Protein AF-A0A9P7EY59-F1 (afdb_monomer_lite)

Radius of gyration: 27.84 Å; chains: 1; bounding box: 66×40×71 Å

Secondary structure (DSSP, 8-state):
-----------TTS---EEEEPSSTT-TT-EEEE-HHHHHHHS---HHHHHHHHHHH--SS----TT--HHHHHHHHHH-SHHHHHHHHHHHS-HHHHHHHHHHHHHHHHHHHHH-TTS-SSS--HHHHHTS-TTPSPHHHHHHHHS---TTTTT--S--S----PPP-HHHHHHHHHHHH---HHHHHHHIIIIIHHHHHHHHHHTS-SS-TTHHHHHHHEEEEEEEEEEETTEEEEEEEEEE-GGGT-TTTS-S----S---EEEEEEHHHHHHH-TTT-

pLDDT: mean 73.74, std 18.68, range [22.12, 96.88]

Organism: NCBI:txid1912936

Foldseek 3Di:
DDDDPPQPPQQLPDFPQDWDQDPDPPCRPDTDGDGPCCCCVVLVADSLLVLQLCQQCHHDQGNHFPPDDPVNSSLCRNQDCLSVVLVVLLVPDDQVSSQVVVQVSLVVVQCCQAVVVVVSDPDHNNVSSVRQDNRPPPSVSSCCRNVPPDPVVVPPDPDPPCPPLDQPQLQVVLVCCCVPVVDDPVRSVVCCQVPVVQVNVLSVLQPDQLDDPVLVLVPVQKDFDDWDFDPDPPDTFTWTWMKGQCVSVPPPRDPPPPPPDCRIDIDIGGPVSCCRSPVPRD

Sequence (282 aa):
MHHEKVCCHFSVDVLPLIFVGAKNDKDYLNVQVFMEDGLEHGCSLTRGDQLLIALLIGGDYDAGVPGCGIEIMHKVALHSKIGQMLLDAFLSMTPDEFSEWAKELIEDLHTLLSTNSYNSLERRYKAVAEHIPQGFPQHAVVSKYVHTFTSFLAGAAALPWDISFYQPDLVNLADFCRQHLSWEDDAIVEKMYGGIWEGAYLHALCKLPKCSADQADLRQTFKIISPSTLMALRHDIEVYSIKVDCRCLGRNTLGNATPGQLSALYMHVPKVILSHIAPEVV

InterPro domains:
  IPR036279 5'-3' exonuclease, C-terminal domain superfamily [SSF47807] (45-192)

Structure (mmCIF, N/CA/C/O backbone):
data_AF-A0A9P7EY59-F1
#
_entry.id   AF-A0A9P7EY59-F1
#
loop_
_atom_site.group_PDB
_atom_site.id
_atom_site.type_symbol
_atom_site.label_atom_id
_atom_site.label_alt_id
_atom_site.label_comp_id
_atom_site.label_asym_id
_atom_site.label_entity_id
_atom_site.label_seq_id
_atom_site.pdbx_PDB_ins_code
_atom_site.Cartn_x
_atom_site.Cartn_y
_atom_site.Cartn_z
_atom_site.occupancy
_atom_site.B_iso_or_equiv
_atom_site.auth_seq_id
_atom_site.auth_comp_id
_atom_site.auth_asym_id
_atom_site.auth_atom_id
_atom_site.pdbx_PDB_model_num
ATOM 1 N N . MET A 1 1 ? -22.722 3.531 -13.559 1.00 29.81 1 MET A N 1
ATOM 2 C CA . MET A 1 1 ? -21.717 4.289 -12.788 1.00 29.81 1 MET A CA 1
ATOM 3 C C . MET A 1 1 ? -21.095 3.308 -11.804 1.00 29.81 1 MET A C 1
ATOM 5 O O . MET A 1 1 ? -21.614 3.112 -10.715 1.00 29.81 1 MET A O 1
ATOM 9 N N . HIS A 1 2 ? -20.111 2.539 -12.272 1.00 22.12 2 HIS A N 1
ATOM 10 C CA . HIS A 1 2 ? -19.412 1.560 -11.445 1.00 22.12 2 HIS A CA 1
ATOM 11 C C . HIS A 1 2 ? -18.320 2.296 -10.677 1.00 22.12 2 HIS A C 1
ATOM 13 O O . HIS A 1 2 ? -17.418 2.865 -11.281 1.00 22.12 2 HIS A O 1
ATOM 19 N N . HIS A 1 3 ? -18.458 2.334 -9.354 1.00 24.53 3 HIS A N 1
ATOM 20 C CA . HIS A 1 3 ? -17.366 2.705 -8.471 1.00 24.53 3 HIS A CA 1
ATOM 21 C C . HIS A 1 3 ? -16.363 1.556 -8.486 1.00 24.53 3 HIS A C 1
ATOM 23 O O . HIS A 1 3 ? -16.627 0.485 -7.940 1.00 24.53 3 HIS A O 1
ATOM 29 N N . GLU A 1 4 ? -15.241 1.777 -9.156 1.00 23.56 4 GLU A N 1
ATOM 30 C CA . GLU A 1 4 ? -14.066 0.929 -9.047 1.00 23.56 4 GLU A CA 1
ATOM 31 C C . GLU A 1 4 ? -13.582 1.015 -7.595 1.00 23.56 4 GLU A C 1
ATOM 33 O O . GLU A 1 4 ? -13.225 2.088 -7.097 1.00 23.56 4 GLU A O 1
ATOM 38 N N . LYS A 1 5 ? -13.692 -0.100 -6.866 1.00 23.62 5 LYS A N 1
ATOM 39 C CA . LYS A 1 5 ? -13.141 -0.215 -5.519 1.00 23.62 5 LYS A CA 1
ATOM 40 C C . LYS A 1 5 ? -11.626 -0.168 -5.655 1.00 23.62 5 LYS A C 1
ATOM 42 O O . LYS A 1 5 ? -11.021 -1.099 -6.175 1.00 23.62 5 LYS A O 1
ATOM 47 N N . VAL A 1 6 ? -11.030 0.921 -5.187 1.00 29.00 6 VAL A N 1
ATOM 48 C CA . VAL A 1 6 ? -9.590 0.992 -4.953 1.00 29.00 6 VAL A CA 1
ATOM 49 C C . VAL A 1 6 ? -9.282 -0.023 -3.852 1.00 29.00 6 VAL A C 1
ATOM 51 O O . VAL A 1 6 ? -9.664 0.178 -2.701 1.00 29.00 6 VAL A O 1
ATOM 54 N N . CYS A 1 7 ? -8.662 -1.146 -4.213 1.00 25.05 7 CYS A N 1
ATOM 55 C CA . CYS A 1 7 ? -8.108 -2.089 -3.248 1.00 25.05 7 CYS A CA 1
ATOM 56 C C . CYS A 1 7 ? -6.874 -1.445 -2.610 1.00 25.05 7 CYS A C 1
ATOM 58 O O . CYS A 1 7 ? -5.765 -1.551 -3.129 1.00 25.05 7 CYS A O 1
ATOM 60 N N . CYS A 1 8 ? -7.074 -0.737 -1.501 1.00 33.16 8 CYS A N 1
ATOM 61 C CA . CYS A 1 8 ? -5.985 -0.352 -0.617 1.00 33.16 8 CYS A CA 1
ATOM 62 C C . CYS A 1 8 ? -5.610 -1.585 0.206 1.00 33.16 8 CYS A C 1
ATOM 64 O O . CYS A 1 8 ? -6.317 -1.920 1.152 1.00 33.16 8 CYS A O 1
ATOM 66 N N . HIS A 1 9 ? -4.522 -2.266 -0.156 1.00 35.84 9 HIS A N 1
ATOM 67 C CA . HIS A 1 9 ? -4.002 -3.350 0.668 1.00 35.84 9 HIS A CA 1
ATOM 68 C C . HIS A 1 9 ? -3.328 -2.746 1.905 1.00 35.84 9 HIS A C 1
ATOM 70 O O . HIS A 1 9 ? -2.208 -2.239 1.834 1.00 35.84 9 HIS A O 1
ATOM 76 N N . PHE A 1 10 ? -4.032 -2.757 3.035 1.00 39.88 10 PHE A N 1
ATOM 77 C CA . PHE A 1 10 ? -3.468 -2.400 4.334 1.00 39.88 10 PHE A CA 1
ATOM 78 C C . PHE A 1 10 ? -2.717 -3.616 4.887 1.00 39.88 10 PHE A C 1
ATOM 80 O O . PHE A 1 10 ? -3.272 -4.420 5.633 1.00 39.88 10 PHE A O 1
ATOM 87 N N . SER A 1 11 ? -1.456 -3.774 4.482 1.00 39.44 11 SER A N 1
ATOM 88 C CA . SER A 1 11 ? -0.543 -4.723 5.121 1.00 39.44 11 SER A CA 1
ATOM 89 C C . SER A 1 11 ? 0.149 -4.021 6.282 1.00 39.44 11 SER A C 1
ATOM 91 O O . SER A 1 11 ? 0.938 -3.102 6.081 1.00 39.44 11 SER A O 1
ATOM 93 N N . VAL A 1 12 ? -0.182 -4.433 7.502 1.00 46.06 12 VAL A N 1
ATOM 94 C CA . VAL A 1 12 ? 0.171 -3.721 8.736 1.00 46.06 12 VAL A CA 1
ATOM 95 C C . VAL A 1 12 ? 1.545 -4.132 9.292 1.00 46.06 12 VAL A C 1
ATOM 97 O O . VAL A 1 12 ? 1.872 -3.744 10.409 1.00 46.06 12 VAL A O 1
ATOM 100 N N . ASP A 1 13 ? 2.335 -4.930 8.561 1.00 37.69 13 ASP A N 1
ATOM 101 C CA . ASP A 1 13 ? 3.570 -5.558 9.075 1.00 37.69 13 ASP A CA 1
ATOM 102 C C . ASP A 1 13 ? 4.844 -5.290 8.261 1.00 37.69 13 ASP A C 1
ATOM 104 O O . ASP A 1 13 ? 5.929 -5.691 8.679 1.00 37.69 13 ASP A O 1
ATOM 108 N N . VAL A 1 14 ? 4.771 -4.644 7.096 1.00 36.03 14 VAL A N 1
ATOM 109 C CA . VAL A 1 14 ? 5.958 -4.492 6.244 1.00 36.03 14 VAL A CA 1
ATOM 110 C C . VAL A 1 14 ? 5.944 -3.113 5.604 1.00 36.03 14 VAL A C 1
ATOM 112 O O . VAL A 1 14 ? 5.182 -2.913 4.667 1.00 36.03 14 VAL A O 1
ATOM 115 N N . LEU A 1 15 ? 6.762 -2.192 6.143 1.00 36.56 15 LEU A N 1
ATOM 116 C CA . LEU A 1 15 ? 7.168 -0.893 5.569 1.00 36.56 15 LEU A CA 1
ATOM 117 C C . LEU A 1 15 ? 6.130 -0.302 4.595 1.00 36.56 15 LEU A C 1
ATOM 119 O O . LEU A 1 15 ? 6.162 -0.642 3.408 1.00 36.56 15 LEU A O 1
ATOM 123 N N . PRO A 1 16 ? 5.215 0.580 5.036 1.00 45.75 16 PRO A N 1
ATOM 124 C CA . PRO A 1 16 ? 4.042 0.919 4.251 1.00 45.75 16 PRO A CA 1
ATOM 125 C C . PRO A 1 16 ? 4.401 2.010 3.242 1.00 45.75 16 PRO A C 1
ATOM 127 O O . PRO A 1 16 ? 3.967 3.150 3.351 1.00 45.75 16 PRO A O 1
ATOM 130 N N . LEU A 1 17 ? 5.200 1.670 2.234 1.00 39.69 17 LEU A N 1
ATOM 131 C CA . LEU A 1 17 ? 5.202 2.406 0.979 1.00 39.69 17 LEU A CA 1
ATOM 132 C C . LEU A 1 17 ? 4.011 1.899 0.169 1.00 39.69 17 LEU A C 1
ATOM 134 O O . LEU A 1 17 ? 4.105 0.941 -0.597 1.00 39.69 17 LEU A O 1
ATOM 138 N N . ILE A 1 18 ? 2.858 2.536 0.370 1.00 49.00 18 ILE A N 1
ATOM 139 C CA . ILE A 1 18 ? 1.695 2.301 -0.482 1.00 49.00 18 ILE A CA 1
ATOM 140 C C . ILE A 1 18 ? 1.870 3.176 -1.721 1.00 49.00 18 ILE A C 1
ATOM 142 O O . ILE A 1 18 ? 1.824 4.404 -1.634 1.00 49.00 18 ILE A O 1
ATOM 146 N N . PHE A 1 19 ? 2.062 2.539 -2.875 1.00 44.53 19 PHE A N 1
ATOM 147 C CA . PHE A 1 19 ? 2.000 3.204 -4.172 1.00 44.53 19 PHE A CA 1
ATOM 148 C C . PHE A 1 19 ? 0.555 3.186 -4.661 1.00 44.53 19 PHE A C 1
ATOM 150 O O . PHE A 1 19 ? 0.034 2.136 -5.034 1.00 44.53 19 PHE A O 1
ATOM 157 N N . VAL A 1 20 ? -0.094 4.348 -4.688 1.00 47.25 20 VAL A N 1
ATOM 158 C CA . VAL A 1 20 ? -1.377 4.498 -5.386 1.00 47.25 20 VAL A CA 1
ATOM 159 C C . VAL A 1 20 ? -1.097 5.154 -6.733 1.00 47.25 20 VAL A C 1
ATOM 161 O O . VAL A 1 20 ? -0.544 6.257 -6.796 1.00 47.25 20 VAL A O 1
ATOM 164 N N . GLY A 1 21 ? -1.446 4.455 -7.817 1.00 42.25 21 GLY A N 1
ATOM 165 C CA . GLY A 1 21 ? -1.358 4.994 -9.173 1.00 42.25 21 GLY A CA 1
ATOM 166 C C . GLY A 1 21 ? -2.153 6.295 -9.290 1.00 42.25 21 GLY A C 1
ATOM 167 O O . GLY A 1 21 ? -3.215 6.444 -8.678 1.00 42.25 21 GLY A O 1
ATOM 168 N N . ALA A 1 22 ? -1.624 7.271 -10.029 1.00 44.09 22 ALA A N 1
ATOM 169 C CA . ALA A 1 22 ? -2.290 8.553 -10.201 1.00 44.09 22 ALA A CA 1
ATOM 170 C C . ALA A 1 22 ? -3.713 8.378 -10.763 1.00 44.09 22 ALA A C 1
ATOM 172 O O . ALA A 1 22 ? -3.971 7.569 -11.647 1.00 44.09 22 ALA A O 1
ATOM 173 N N . LYS A 1 23 ? -4.642 9.204 -10.272 1.00 46.25 23 LYS A N 1
ATOM 174 C CA . LYS A 1 23 ? -6.075 9.185 -10.620 1.00 46.25 23 LYS A CA 1
ATOM 175 C C . LYS A 1 23 ? -6.371 9.586 -12.079 1.00 46.25 23 LYS A C 1
ATOM 177 O O . LYS A 1 23 ? -7.526 9.560 -12.492 1.00 46.25 23 LYS A O 1
ATOM 182 N N . ASN A 1 24 ? -5.349 9.993 -12.836 1.00 48.31 24 ASN A N 1
ATOM 183 C CA . ASN A 1 24 ? -5.454 10.356 -14.243 1.00 48.31 24 ASN A CA 1
ATOM 184 C C . ASN A 1 24 ? -4.795 9.278 -15.103 1.00 48.31 24 ASN A C 1
ATOM 186 O O . ASN A 1 24 ? -3.581 9.106 -15.064 1.00 48.31 24 ASN A O 1
ATOM 190 N N . ASP A 1 25 ? -5.603 8.671 -15.967 1.00 51.91 25 ASP A N 1
ATOM 191 C CA . ASP A 1 25 ? -5.299 7.571 -16.901 1.00 51.91 25 ASP A CA 1
ATOM 192 C C . ASP A 1 25 ? -4.181 7.866 -17.939 1.00 51.91 25 ASP A C 1
ATOM 194 O O . ASP A 1 25 ? -3.923 7.100 -18.866 1.00 51.91 25 ASP A O 1
ATOM 198 N N . LYS A 1 26 ? -3.533 9.034 -17.837 1.00 52.72 26 LYS A N 1
ATOM 199 C CA . LYS A 1 26 ? -2.495 9.521 -18.759 1.00 52.72 26 LYS A CA 1
ATOM 200 C C . LYS A 1 26 ? -1.221 10.004 -18.067 1.00 52.72 26 LYS A C 1
ATOM 202 O O . LYS A 1 26 ? -0.300 10.421 -18.761 1.00 52.72 26 LYS A O 1
ATOM 207 N N . ASP A 1 27 ? -1.162 9.975 -16.736 1.00 59.56 27 ASP A N 1
ATOM 208 C CA . ASP A 1 27 ? -0.005 10.452 -15.975 1.00 59.56 27 ASP A CA 1
ATOM 209 C C . ASP A 1 27 ? 0.748 9.283 -15.327 1.00 59.56 27 ASP A C 1
ATOM 211 O O . ASP A 1 27 ? 0.735 9.089 -14.114 1.00 59.56 27 ASP A O 1
ATOM 215 N N . TYR A 1 28 ? 1.395 8.478 -16.175 1.00 63.28 28 TYR A N 1
ATOM 216 C CA . TYR A 1 28 ? 2.204 7.318 -15.771 1.00 63.28 28 TYR A CA 1
ATOM 217 C C . TYR A 1 28 ? 3.501 7.701 -15.041 1.00 63.28 28 TYR A C 1
ATOM 219 O O . TYR A 1 28 ? 4.226 6.826 -14.573 1.00 63.28 28 TYR A O 1
ATOM 227 N N . LEU A 1 29 ? 3.825 8.995 -14.976 1.00 64.94 29 LEU A N 1
ATOM 228 C CA . LEU A 1 29 ? 5.077 9.503 -14.415 1.00 64.94 29 LEU A CA 1
ATOM 229 C C . LEU A 1 29 ? 4.969 9.823 -12.923 1.00 64.94 29 LEU A C 1
ATOM 231 O O . LEU A 1 29 ? 5.989 10.040 -12.272 1.00 64.94 29 LEU A O 1
ATOM 235 N N . ASN A 1 30 ? 3.751 9.860 -12.382 1.00 68.12 30 ASN A N 1
ATOM 236 C CA . ASN A 1 30 ? 3.504 10.243 -11.004 1.00 68.12 30 ASN A CA 1
ATOM 237 C C . ASN A 1 30 ? 2.893 9.086 -10.213 1.00 68.12 30 ASN A C 1
ATOM 239 O O . ASN A 1 30 ? 1.878 8.501 -10.586 1.00 68.12 30 ASN A O 1
ATOM 243 N N . VAL A 1 31 ? 3.497 8.806 -9.063 1.00 67.94 31 VAL A N 1
ATOM 244 C CA . VAL A 1 31 ? 2.969 7.878 -8.063 1.00 67.94 31 VAL A CA 1
ATOM 245 C C . VAL A 1 31 ? 2.677 8.647 -6.782 1.00 67.94 31 VAL A C 1
ATOM 247 O O . VAL A 1 31 ? 3.436 9.539 -6.399 1.00 67.94 31 VAL A O 1
ATOM 250 N N . GLN A 1 32 ? 1.566 8.329 -6.118 1.00 67.12 32 GLN A N 1
ATOM 251 C CA . GLN A 1 32 ? 1.330 8.823 -4.766 1.00 67.12 32 GLN A CA 1
ATOM 252 C C . GLN A 1 32 ? 2.051 7.904 -3.794 1.00 67.12 32 GLN A C 1
ATOM 254 O O . GLN A 1 32 ? 1.786 6.703 -3.766 1.00 67.12 32 GLN A O 1
ATOM 259 N N . VAL A 1 33 ? 2.968 8.489 -3.028 1.00 69.69 33 VAL A N 1
ATOM 260 C CA . VAL A 1 33 ? 3.715 7.801 -1.982 1.00 69.69 33 VAL A CA 1
ATOM 261 C C . VAL A 1 33 ? 3.138 8.222 -0.641 1.00 69.69 33 VAL A C 1
ATOM 263 O O . VAL A 1 33 ? 3.164 9.403 -0.292 1.00 69.69 33 VAL A O 1
ATOM 266 N N . PHE A 1 34 ? 2.636 7.247 0.105 1.00 67.69 34 PHE A N 1
ATOM 267 C CA . PHE A 1 34 ? 2.278 7.410 1.508 1.00 67.69 34 PHE A CA 1
ATOM 268 C C . PHE A 1 34 ? 3.406 6.817 2.347 1.00 67.69 34 PHE A C 1
ATOM 270 O O . PHE A 1 34 ? 3.881 5.728 2.040 1.00 67.69 34 PHE A O 1
ATOM 277 N N . MET A 1 35 ? 3.868 7.560 3.352 1.00 69.50 35 MET A N 1
ATOM 278 C CA . MET A 1 35 ? 4.908 7.121 4.286 1.00 69.50 35 MET A CA 1
ATOM 279 C C . MET A 1 35 ? 4.307 7.001 5.680 1.00 69.50 35 MET A C 1
ATOM 281 O O . MET A 1 35 ? 3.492 7.845 6.055 1.00 69.50 35 MET A O 1
ATOM 285 N N . GLU A 1 36 ? 4.749 6.003 6.444 1.00 67.44 36 GLU A N 1
ATOM 286 C CA . GLU A 1 36 ? 4.321 5.771 7.831 1.00 67.44 36 GLU A CA 1
ATOM 287 C C . GLU A 1 36 ? 4.491 7.023 8.691 1.00 67.44 36 GLU A C 1
ATOM 289 O O . GLU A 1 36 ? 3.519 7.506 9.261 1.00 67.44 36 GLU A O 1
ATOM 294 N N . ASP A 1 37 ? 5.673 7.645 8.646 1.00 68.31 37 ASP A N 1
ATOM 295 C CA . ASP A 1 37 ? 5.949 8.911 9.333 1.00 68.31 37 ASP A CA 1
ATOM 296 C C . ASP A 1 37 ? 4.945 10.008 8.967 1.00 68.31 37 ASP A C 1
ATOM 298 O O . ASP A 1 37 ? 4.560 10.811 9.814 1.00 68.31 37 ASP A O 1
ATOM 302 N N . GLY A 1 38 ? 4.500 10.048 7.708 1.00 65.38 38 GLY A N 1
ATOM 303 C CA . GLY A 1 38 ? 3.497 11.001 7.243 1.00 65.38 38 GLY A CA 1
ATOM 304 C C . GLY A 1 38 ? 2.104 10.725 7.812 1.00 65.38 38 GLY A C 1
ATOM 305 O O . GLY A 1 38 ? 1.347 11.665 8.046 1.00 65.38 38 GLY A O 1
ATOM 306 N N . LEU A 1 39 ? 1.770 9.462 8.079 1.00 66.19 39 LEU A N 1
ATOM 307 C CA . LEU A 1 39 ? 0.527 9.065 8.744 1.00 66.19 39 LEU A CA 1
ATOM 308 C C . LEU A 1 39 ? 0.597 9.318 10.256 1.00 66.19 39 LEU A C 1
ATOM 310 O O . LEU A 1 39 ? -0.337 9.888 10.819 1.00 66.19 39 LEU A O 1
ATOM 314 N N . GLU A 1 40 ? 1.712 8.976 10.898 1.00 63.25 40 GLU A N 1
ATOM 315 C CA . GLU A 1 40 ? 1.897 9.155 12.340 1.00 63.25 40 GLU A CA 1
ATOM 316 C C . GLU A 1 40 ? 2.061 10.630 12.729 1.00 63.25 40 GLU A C 1
ATOM 318 O O . GLU A 1 40 ? 1.448 11.090 13.687 1.00 63.25 40 GLU A O 1
ATOM 323 N N . HIS A 1 41 ? 2.822 11.421 11.971 1.00 64.38 41 HIS A N 1
ATOM 324 C CA . HIS A 1 41 ? 3.069 12.829 12.304 1.00 64.38 41 HIS A CA 1
ATOM 325 C C . HIS A 1 41 ? 2.109 13.788 11.596 1.00 64.38 41 HIS A C 1
ATOM 327 O O . HIS A 1 41 ? 1.857 14.882 12.099 1.00 64.38 41 HIS A O 1
ATOM 333 N N . GLY A 1 42 ? 1.568 13.401 10.437 1.00 65.06 42 GLY A N 1
ATOM 334 C CA . GLY A 1 42 ? 0.617 14.223 9.685 1.00 65.06 42 GLY A CA 1
ATOM 335 C C . GLY A 1 42 ? -0.835 13.997 10.100 1.00 65.06 42 GLY A C 1
ATOM 336 O O . GLY A 1 42 ? -1.578 14.965 10.254 1.00 65.06 42 GLY A O 1
ATOM 337 N N . CYS A 1 43 ? -1.236 12.738 10.301 1.00 66.88 43 CYS A N 1
ATOM 338 C CA . CYS A 1 43 ? -2.599 12.374 10.701 1.00 66.88 43 CYS A CA 1
ATOM 339 C C . CYS A 1 43 ? -2.711 11.918 12.160 1.00 66.88 43 CYS A C 1
ATOM 341 O O . CYS A 1 43 ? -3.833 11.732 12.614 1.00 66.88 43 CYS A O 1
ATOM 343 N N . SER A 1 44 ? -1.603 11.759 12.898 1.00 78.06 44 SER A N 1
ATOM 344 C CA . SER A 1 44 ? -1.614 11.345 14.314 1.00 78.06 44 SER A CA 1
ATOM 345 C C . SER A 1 44 ? -2.342 10.023 14.561 1.00 78.06 44 SER A C 1
ATOM 347 O O . SER A 1 44 ? -2.979 9.854 15.596 1.00 78.06 44 SER A O 1
ATOM 349 N N . LEU A 1 45 ? -2.247 9.090 13.608 1.00 83.56 45 LEU A N 1
ATOM 350 C CA . LEU A 1 45 ? -2.832 7.755 13.714 1.00 83.56 45 LEU A CA 1
ATOM 351 C C . LEU A 1 45 ? -1.734 6.725 13.949 1.00 83.56 45 LEU A C 1
ATOM 353 O O . LEU A 1 45 ? -0.880 6.528 13.086 1.00 83.56 45 LEU A O 1
ATOM 357 N N . THR A 1 46 ? -1.799 6.036 15.084 1.00 87.25 46 THR A N 1
ATOM 358 C CA . THR A 1 46 ? -0.918 4.903 15.384 1.00 87.25 46 THR A CA 1
ATOM 359 C C . THR A 1 46 ? -1.306 3.664 14.572 1.00 87.25 46 THR A C 1
ATOM 361 O O . THR A 1 46 ? -2.407 3.571 14.020 1.00 87.25 46 THR A O 1
ATOM 364 N N . ARG A 1 47 ? -0.436 2.647 14.559 1.00 87.69 47 ARG A N 1
ATOM 365 C CA . ARG A 1 47 ? -0.753 1.317 14.010 1.00 87.69 47 ARG A CA 1
ATOM 366 C C . ARG A 1 47 ? -2.045 0.732 14.597 1.00 87.69 47 ARG A C 1
ATOM 368 O O . ARG A 1 47 ? -2.864 0.172 13.868 1.00 87.69 47 ARG A O 1
ATOM 375 N N . GLY A 1 48 ? -2.244 0.881 15.907 1.00 91.62 48 GLY A N 1
ATOM 376 C CA . GLY A 1 48 ? -3.457 0.424 16.580 1.00 91.62 48 GLY A CA 1
ATOM 377 C C . GLY A 1 48 ? -4.706 1.193 16.140 1.00 91.62 48 GLY A C 1
ATOM 378 O O . GLY A 1 48 ? -5.773 0.606 15.965 1.00 91.62 48 GLY A O 1
ATOM 379 N N . ASP A 1 49 ? -4.581 2.494 15.887 1.00 90.62 49 ASP A N 1
ATOM 380 C CA . ASP A 1 49 ? -5.691 3.310 15.388 1.00 90.62 49 ASP A CA 1
ATOM 381 C C . ASP A 1 49 ? -6.104 2.910 13.973 1.00 90.62 49 ASP A C 1
ATOM 383 O O . ASP A 1 49 ? -7.294 2.801 13.678 1.00 90.62 49 ASP A O 1
ATOM 387 N N . GLN A 1 50 ? -5.131 2.624 13.108 1.00 89.69 50 GLN A N 1
ATOM 388 C CA . GLN A 1 50 ? -5.389 2.107 11.764 1.00 89.69 50 GLN A CA 1
ATOM 389 C C . GLN A 1 50 ? -6.099 0.747 11.813 1.00 89.69 50 GLN A C 1
ATOM 391 O O . GLN A 1 50 ? -7.061 0.532 11.073 1.00 89.69 50 GLN A O 1
ATOM 396 N N . LEU A 1 51 ? -5.683 -0.142 12.723 1.00 92.62 51 LEU A N 1
ATOM 397 C CA . LEU A 1 51 ? -6.351 -1.421 12.970 1.00 92.62 51 LEU A CA 1
ATOM 398 C C . LEU A 1 51 ? -7.809 -1.216 13.408 1.00 92.62 51 LEU A C 1
ATOM 400 O O . LEU A 1 51 ? -8.716 -1.826 12.843 1.00 92.62 51 LEU A O 1
ATOM 404 N N . LEU A 1 52 ? -8.054 -0.328 14.373 1.00 93.56 52 LEU A N 1
ATOM 405 C CA . LEU A 1 52 ? -9.403 -0.020 14.849 1.00 93.56 52 LEU A CA 1
ATOM 406 C C . LEU A 1 52 ? -10.291 0.551 13.733 1.00 93.56 52 LEU A C 1
ATOM 408 O O . LEU A 1 52 ? -11.450 0.155 13.600 1.00 93.56 52 LEU A O 1
ATOM 412 N N . ILE A 1 53 ? -9.748 1.457 12.915 1.00 92.25 53 ILE A N 1
ATOM 413 C CA . ILE A 1 53 ? -10.428 2.024 11.744 1.00 92.25 53 ILE A CA 1
ATOM 414 C C . ILE A 1 53 ? -10.813 0.910 10.763 1.00 92.25 53 ILE A C 1
ATOM 416 O O . ILE A 1 53 ? -11.973 0.847 10.351 1.00 92.25 53 ILE A O 1
ATOM 420 N N . ALA A 1 54 ? -9.881 0.015 10.421 1.00 92.25 54 ALA A N 1
ATOM 421 C CA . ALA A 1 54 ? -10.132 -1.090 9.495 1.00 92.25 54 ALA A CA 1
ATOM 422 C C . ALA A 1 54 ? -11.216 -2.051 10.011 1.00 92.25 54 ALA A C 1
ATOM 424 O O . ALA A 1 54 ? -12.063 -2.495 9.240 1.00 92.25 54 ALA A O 1
ATOM 425 N N . LEU A 1 55 ? -11.232 -2.327 11.318 1.00 93.94 55 LEU A N 1
ATOM 426 C CA . LEU A 1 55 ? -12.222 -3.209 11.940 1.00 93.94 55 LEU A CA 1
ATOM 427 C C . LEU A 1 55 ? -13.615 -2.579 12.028 1.00 93.94 55 LEU A C 1
ATOM 429 O O . LEU A 1 55 ? -14.606 -3.283 11.871 1.00 93.94 55 LEU A O 1
ATOM 433 N N . LEU A 1 56 ? -13.714 -1.274 12.293 1.00 93.12 56 LEU A N 1
ATOM 434 C CA . LEU A 1 56 ? -15.009 -0.618 12.484 1.00 93.12 56 LEU A CA 1
ATOM 435 C C . LEU A 1 56 ? -15.644 -0.141 11.177 1.00 93.12 56 LEU A C 1
ATOM 437 O O . LEU A 1 56 ? -16.861 -0.220 11.054 1.00 93.12 56 LEU A O 1
ATOM 441 N N . ILE A 1 57 ? -14.863 0.317 10.198 1.00 94.38 57 ILE A N 1
ATOM 442 C CA . ILE A 1 57 ? -15.387 0.701 8.871 1.00 94.38 57 ILE A CA 1
ATOM 443 C C . ILE A 1 57 ? -15.573 -0.525 7.975 1.00 94.38 57 ILE A C 1
ATOM 445 O O . ILE A 1 57 ? -16.451 -0.534 7.113 1.00 94.38 57 ILE A O 1
ATOM 449 N N . GLY A 1 58 ? -14.740 -1.543 8.180 1.00 89.06 58 GLY A N 1
ATOM 450 C CA . GLY A 1 58 ? -14.602 -2.673 7.279 1.00 89.06 58 GLY A CA 1
ATOM 451 C C . GLY A 1 58 ? -13.453 -2.479 6.293 1.00 89.06 58 GLY A C 1
ATOM 452 O O . GLY A 1 58 ? -13.049 -1.363 5.956 1.00 89.06 58 GLY A O 1
ATOM 453 N N . GLY A 1 59 ? -12.930 -3.599 5.813 1.00 86.81 59 GLY A N 1
ATOM 454 C CA . GLY A 1 59 ? -11.792 -3.660 4.909 1.00 86.81 59 GLY A CA 1
ATOM 455 C C . GLY A 1 59 ? -11.681 -5.031 4.254 1.00 86.81 59 GLY A C 1
ATOM 456 O O . GLY A 1 59 ? -12.683 -5.701 4.011 1.00 86.81 59 GLY A O 1
ATOM 457 N N . ASP A 1 60 ? -10.452 -5.458 3.969 1.00 85.56 60 ASP A N 1
ATOM 458 C CA . ASP A 1 60 ? -10.185 -6.711 3.251 1.00 85.56 60 ASP A CA 1
ATOM 459 C C . ASP A 1 60 ? -10.650 -7.976 4.000 1.00 85.56 60 ASP A C 1
ATOM 461 O O . ASP A 1 60 ? -10.909 -9.002 3.368 1.00 85.56 60 ASP A O 1
ATOM 465 N N . TYR A 1 61 ? -10.766 -7.927 5.334 1.00 88.62 61 TYR A N 1
ATOM 466 C CA . TYR A 1 61 ? -11.027 -9.119 6.151 1.00 88.62 61 TYR A CA 1
ATOM 467 C C . TYR A 1 61 ? -12.392 -9.156 6.845 1.00 88.62 61 TYR A C 1
ATOM 469 O O . TYR A 1 61 ? -12.774 -10.232 7.309 1.00 88.62 61 TYR A O 1
ATOM 477 N N . ASP A 1 62 ? -13.116 -8.036 6.908 1.00 92.00 62 ASP A N 1
ATOM 478 C CA . ASP A 1 62 ? -14.448 -7.946 7.516 1.00 92.00 62 ASP A CA 1
ATOM 479 C C . ASP A 1 62 ? -15.249 -6.758 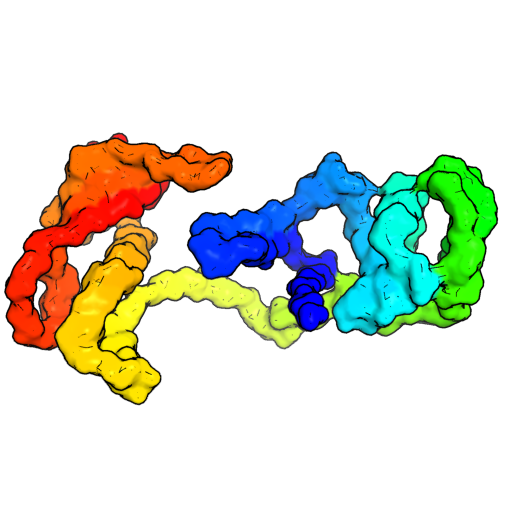6.953 1.00 92.00 62 ASP A C 1
ATOM 481 O O . ASP A 1 62 ? -14.673 -5.785 6.465 1.00 92.00 62 ASP A O 1
ATOM 485 N N . ALA A 1 63 ? -16.582 -6.836 7.008 1.00 91.19 63 ALA A N 1
ATOM 486 C CA . ALA A 1 63 ? -17.472 -5.786 6.508 1.00 91.19 63 ALA A CA 1
ATOM 487 C C . ALA A 1 63 ? -17.581 -4.569 7.444 1.00 91.19 63 ALA A C 1
ATOM 489 O O . ALA A 1 63 ? -18.103 -3.536 7.023 1.00 91.19 63 ALA A O 1
ATOM 490 N N . GLY A 1 64 ? -17.097 -4.686 8.681 1.00 92.88 64 GLY A N 1
ATOM 491 C CA . GLY A 1 64 ? -17.157 -3.646 9.693 1.00 92.88 64 GLY A CA 1
ATOM 492 C C . GLY A 1 64 ? -18.541 -3.472 10.311 1.00 92.88 64 GLY A C 1
ATOM 493 O O . GLY A 1 64 ? -19.447 -4.297 10.162 1.00 92.88 64 GLY A O 1
ATOM 494 N N . VAL A 1 65 ? -18.705 -2.364 11.031 1.00 93.69 65 VAL A N 1
ATOM 495 C CA . VAL A 1 65 ? -19.938 -2.012 11.735 1.00 93.69 65 VAL A CA 1
ATOM 496 C C . VAL A 1 65 ? -20.830 -1.158 10.826 1.00 93.69 65 VAL A C 1
ATOM 498 O O . VAL A 1 65 ? -20.413 -0.086 10.374 1.00 93.69 65 VAL A O 1
ATOM 501 N N . PRO A 1 66 ? -22.087 -1.568 10.572 1.00 92.38 66 PRO A N 1
ATOM 502 C CA . PRO A 1 66 ? -23.014 -0.802 9.748 1.00 92.38 66 PRO A CA 1
ATOM 503 C C . PRO A 1 66 ? -23.173 0.653 10.206 1.00 92.38 66 PRO A C 1
ATOM 505 O O . PRO A 1 66 ? -23.397 0.946 11.379 1.00 92.38 66 PRO A O 1
ATOM 508 N N . GLY A 1 67 ? -23.084 1.584 9.253 1.00 89.44 67 GLY A N 1
ATOM 509 C CA . GLY A 1 67 ? -23.208 3.020 9.522 1.00 89.44 67 GLY A CA 1
ATOM 510 C C . GLY A 1 67 ? -21.959 3.666 10.132 1.00 89.44 67 GLY A C 1
ATOM 511 O O . GLY A 1 67 ? -21.968 4.876 10.370 1.00 89.44 67 GLY A O 1
ATOM 512 N N . CYS A 1 68 ? -20.885 2.903 10.349 1.00 90.50 68 CYS A N 1
ATOM 513 C CA . CYS A 1 68 ? -19.609 3.423 10.809 1.00 90.50 68 CYS A CA 1
ATOM 514 C C . CYS A 1 68 ? -18.769 3.929 9.624 1.00 90.50 68 CYS A C 1
ATOM 516 O O . CYS A 1 68 ? -18.270 3.157 8.811 1.00 90.50 68 CYS A O 1
ATOM 518 N N . GLY A 1 69 ? -18.657 5.253 9.490 1.00 88.19 69 GLY A N 1
ATOM 519 C CA . GLY A 1 69 ? -17.898 5.899 8.416 1.00 88.19 69 GLY A CA 1
ATOM 520 C C . GLY A 1 69 ? -16.543 6.445 8.869 1.00 88.19 69 GLY A C 1
ATOM 521 O O . GLY A 1 69 ? -16.307 6.654 10.061 1.00 88.19 69 GLY A O 1
ATOM 522 N N . ILE A 1 70 ? -15.679 6.764 7.897 1.00 85.81 70 ILE A N 1
ATOM 523 C CA . ILE A 1 70 ? -14.317 7.269 8.144 1.00 85.81 70 ILE A CA 1
ATOM 524 C C . ILE A 1 70 ? -14.274 8.538 8.993 1.00 85.81 70 ILE A C 1
ATOM 526 O O . ILE A 1 70 ? -13.408 8.662 9.846 1.00 85.81 70 ILE A O 1
ATOM 530 N N . GLU A 1 71 ? -15.236 9.448 8.847 1.00 85.62 71 GLU A N 1
ATOM 531 C CA . GLU A 1 71 ? -15.279 10.682 9.643 1.00 85.62 71 GLU A CA 1
ATOM 532 C C . GLU A 1 71 ? -15.504 10.420 11.138 1.00 85.62 71 GLU A C 1
ATOM 534 O O . GLU A 1 71 ? -14.938 11.109 11.986 1.00 85.62 71 GLU A O 1
ATOM 539 N N . ILE A 1 72 ? -16.330 9.420 11.463 1.00 85.69 72 ILE A N 1
ATOM 540 C CA . ILE A 1 72 ? -16.604 9.012 12.846 1.00 85.69 72 ILE A CA 1
ATOM 541 C C . ILE A 1 72 ? -15.348 8.356 13.409 1.00 85.69 72 ILE A C 1
ATOM 543 O O . ILE A 1 72 ? -14.871 8.727 14.481 1.00 85.69 72 ILE A O 1
ATOM 547 N N . MET A 1 73 ? -14.787 7.421 12.646 1.00 87.00 73 MET A N 1
ATOM 548 C CA . MET A 1 73 ? -13.667 6.609 13.090 1.00 87.00 73 MET A CA 1
ATOM 549 C C . MET A 1 73 ? -12.362 7.371 13.213 1.00 87.00 73 MET A C 1
ATOM 551 O O . MET A 1 73 ? -11.637 7.161 14.177 1.00 87.00 73 MET A O 1
ATOM 555 N N . HIS A 1 74 ? -12.101 8.311 12.312 1.00 84.38 74 HIS A N 1
ATOM 556 C CA . HIS A 1 74 ? -10.944 9.188 12.410 1.00 84.38 74 HIS A CA 1
ATOM 557 C C . HIS A 1 74 ? -10.968 10.001 13.713 1.00 84.38 74 HIS A C 1
ATOM 559 O O . HIS A 1 74 ? -9.950 10.126 14.382 1.00 84.38 74 HIS A O 1
ATOM 565 N N . LYS A 1 75 ? -12.141 10.496 14.132 1.00 83.62 75 LYS A N 1
ATOM 566 C CA . LYS A 1 75 ? -12.290 11.218 15.408 1.00 83.62 75 LYS A CA 1
ATOM 567 C C . LYS A 1 75 ? -12.143 10.296 16.618 1.00 83.62 75 LYS A C 1
ATOM 569 O O . LYS A 1 75 ? -11.514 10.681 17.597 1.00 83.62 75 LYS A O 1
ATOM 574 N N . VAL A 1 76 ? -12.714 9.091 16.558 1.00 86.44 76 VAL A N 1
ATOM 575 C CA . VAL A 1 76 ? -12.555 8.079 17.616 1.00 86.44 76 VAL A CA 1
ATOM 576 C C . VAL A 1 76 ? -11.083 7.713 17.792 1.00 86.44 76 VAL A C 1
ATOM 578 O O . VAL A 1 76 ? -10.595 7.728 18.917 1.00 86.44 76 VAL A O 1
ATOM 581 N N . ALA A 1 77 ? -10.371 7.453 16.699 1.00 86.94 77 ALA A N 1
ATOM 582 C CA . ALA A 1 77 ? -8.943 7.165 16.702 1.00 86.94 77 ALA A CA 1
ATOM 583 C C . ALA A 1 77 ? -8.115 8.325 17.278 1.00 86.94 77 ALA A C 1
ATOM 585 O O . ALA A 1 77 ? -7.375 8.138 18.231 1.00 86.94 77 ALA A O 1
ATOM 586 N N . LEU A 1 78 ? -8.305 9.550 16.778 1.00 82.00 78 LEU A N 1
ATOM 587 C CA . LEU A 1 78 ? -7.535 10.720 17.219 1.00 82.00 78 LEU A CA 1
ATOM 588 C C . LEU A 1 78 ? -7.715 11.089 18.696 1.00 82.00 78 LEU A C 1
ATOM 590 O O . LEU A 1 78 ? -6.834 11.697 19.305 1.00 82.00 78 LEU A O 1
ATOM 594 N N . HIS A 1 79 ? -8.893 10.818 19.255 1.00 78.38 79 HIS A N 1
ATOM 595 C CA . HIS A 1 79 ? -9.276 11.313 20.576 1.00 78.38 79 HIS A CA 1
ATOM 596 C C . HIS A 1 79 ? -9.428 10.215 21.628 1.00 78.38 79 HIS A C 1
ATOM 598 O O . HIS A 1 79 ? -9.824 10.506 22.757 1.00 78.38 79 HIS A O 1
ATOM 604 N N . SER A 1 80 ? -9.118 8.968 21.283 1.00 83.19 80 SER A N 1
ATOM 605 C CA . SER A 1 80 ? -9.099 7.851 22.221 1.00 83.19 80 SER A CA 1
ATOM 606 C C . SER A 1 80 ? -7.781 7.091 22.108 1.00 83.19 80 SER A C 1
ATOM 608 O O . SER A 1 80 ? -7.035 7.259 21.156 1.00 83.19 80 SER A O 1
ATOM 610 N N . LYS A 1 81 ? -7.479 6.251 23.099 1.00 88.50 81 LYS A N 1
ATOM 611 C CA . LYS A 1 81 ? -6.348 5.310 23.031 1.00 88.50 81 LYS A CA 1
ATOM 612 C C . LYS A 1 81 ? -6.797 3.893 22.682 1.00 88.50 81 LYS A C 1
ATOM 614 O O . LYS A 1 81 ? -6.029 2.949 22.838 1.00 88.50 81 LYS A O 1
ATOM 619 N N . ILE A 1 82 ? -8.047 3.747 22.237 1.00 91.38 82 ILE A N 1
ATOM 620 C CA . ILE A 1 82 ? -8.689 2.447 22.050 1.00 91.38 82 ILE A CA 1
ATOM 621 C C . ILE A 1 82 ? -7.948 1.623 20.997 1.00 91.38 82 ILE A C 1
ATOM 623 O O . ILE A 1 82 ? -7.759 0.427 21.193 1.00 91.38 82 ILE A O 1
ATOM 627 N N . GLY A 1 83 ? -7.487 2.254 19.912 1.00 92.69 83 GLY A N 1
ATOM 628 C CA . GLY A 1 83 ? -6.767 1.552 18.855 1.00 92.69 83 GLY A CA 1
ATOM 629 C C . GLY A 1 83 ? -5.469 0.928 19.353 1.00 92.69 83 GLY A C 1
ATOM 630 O O . GLY A 1 83 ? -5.234 -0.263 19.151 1.00 92.69 83 GLY A O 1
ATOM 631 N N . GLN A 1 84 ? -4.649 1.703 20.063 1.00 93.00 84 GLN A N 1
ATOM 632 C CA . GLN A 1 84 ? -3.410 1.183 20.640 1.00 93.00 84 GLN A CA 1
ATOM 633 C C . GLN A 1 84 ? -3.674 0.119 21.715 1.00 93.00 84 GLN A C 1
ATOM 635 O O . GLN A 1 84 ? -3.034 -0.926 21.694 1.00 93.00 84 GLN A O 1
ATOM 640 N N . MET A 1 85 ? -4.658 0.331 22.597 1.00 94.81 85 MET A N 1
ATOM 641 C CA . MET A 1 85 ? -5.046 -0.660 23.612 1.00 94.81 85 MET A CA 1
ATOM 642 C C . MET A 1 85 ? -5.492 -1.985 22.986 1.00 94.81 85 MET A C 1
ATOM 644 O O . MET A 1 85 ? -5.128 -3.045 23.482 1.00 94.81 85 MET A O 1
ATOM 648 N N . LEU A 1 86 ? -6.239 -1.929 21.880 1.00 95.69 86 LEU A N 1
ATOM 649 C CA . LEU A 1 86 ? -6.650 -3.102 21.112 1.00 95.69 86 LEU A CA 1
ATOM 650 C C . LEU A 1 86 ? -5.451 -3.875 20.560 1.00 95.69 86 LEU A C 1
ATOM 652 O O . LEU A 1 86 ? -5.410 -5.100 20.672 1.00 95.69 86 LEU A O 1
ATOM 656 N N . LEU A 1 87 ? -4.483 -3.173 19.971 1.00 95.31 87 LEU A N 1
ATOM 657 C CA . LEU A 1 87 ? -3.279 -3.805 19.444 1.00 95.31 87 LEU A CA 1
ATOM 658 C C . LEU A 1 87 ? -2.445 -4.436 20.568 1.00 95.31 87 LEU A C 1
ATOM 660 O O . LEU A 1 87 ? -2.033 -5.588 20.447 1.00 95.31 87 LEU A O 1
ATOM 664 N N . ASP A 1 88 ? -2.243 -3.715 21.670 1.00 96.25 88 ASP A N 1
ATOM 665 C CA . ASP A 1 88 ? -1.469 -4.197 22.816 1.00 96.25 88 ASP A CA 1
ATOM 666 C C . ASP A 1 88 ? -2.132 -5.419 23.469 1.00 96.25 88 ASP A C 1
ATOM 668 O O . ASP A 1 88 ? -1.455 -6.405 23.768 1.00 96.25 88 ASP A O 1
ATOM 672 N N . ALA A 1 89 ? -3.458 -5.393 23.647 1.00 96.50 89 ALA A N 1
ATOM 673 C CA . ALA A 1 89 ? -4.224 -6.523 24.168 1.00 96.50 89 ALA A CA 1
ATOM 674 C C . ALA A 1 89 ? -4.087 -7.748 23.255 1.00 96.50 89 ALA A C 1
ATOM 676 O O . ALA A 1 89 ? -3.758 -8.832 23.728 1.00 96.50 89 ALA A O 1
ATOM 677 N N . PHE A 1 90 ? -4.248 -7.573 21.940 1.00 96.50 90 PHE A N 1
ATOM 678 C CA . PHE A 1 90 ? -4.105 -8.669 20.980 1.00 96.50 90 PHE A CA 1
ATOM 679 C C . PHE A 1 90 ? -2.700 -9.293 20.996 1.00 96.50 90 PHE A C 1
ATOM 681 O O . PHE A 1 90 ? -2.563 -10.506 20.882 1.00 96.50 90 PHE A O 1
ATOM 688 N N . LEU A 1 91 ? -1.650 -8.481 21.152 1.00 95.44 91 LEU A N 1
ATOM 689 C CA . LEU A 1 91 ? -0.264 -8.963 21.166 1.00 95.44 91 LEU A CA 1
ATOM 690 C C . LEU A 1 91 ? 0.154 -9.619 22.491 1.00 95.44 91 LEU A C 1
ATOM 692 O O . LEU A 1 91 ? 1.147 -10.347 22.517 1.00 95.44 91 LEU A O 1
ATOM 696 N N . SER A 1 92 ? -0.550 -9.337 23.590 1.00 96.06 92 SER A N 1
ATOM 697 C CA . SER A 1 92 ? -0.163 -9.775 24.939 1.00 96.06 92 SER A CA 1
ATOM 698 C C . SER A 1 92 ? -1.041 -10.879 25.526 1.00 96.06 92 SER A C 1
ATOM 700 O O . SER A 1 92 ? -0.591 -11.576 26.435 1.00 96.06 92 SER A O 1
ATOM 702 N N . MET A 1 93 ? -2.261 -11.053 25.020 1.00 96.88 93 MET A N 1
ATOM 703 C CA . MET A 1 93 ? -3.256 -11.977 25.565 1.00 96.88 93 MET A CA 1
ATOM 704 C C . MET A 1 93 ? -3.408 -13.237 24.710 1.00 96.88 93 MET A C 1
ATOM 706 O O . MET A 1 93 ? -3.191 -13.236 23.499 1.00 96.88 93 MET A O 1
ATOM 710 N N . THR A 1 94 ? -3.838 -14.330 25.338 1.00 95.94 94 THR A N 1
ATOM 711 C CA . THR A 1 94 ? -4.336 -15.508 24.615 1.00 95.94 94 THR A CA 1
ATOM 712 C C . THR A 1 94 ? -5.689 -15.211 23.946 1.00 95.94 94 THR A C 1
ATOM 714 O O . THR A 1 94 ? -6.375 -14.268 24.341 1.00 95.94 94 THR A O 1
ATOM 717 N N . PRO A 1 95 ? -6.140 -16.018 22.964 1.00 94.62 95 PRO A N 1
ATOM 718 C CA . PRO A 1 95 ? -7.426 -15.786 22.301 1.00 94.62 95 PRO A CA 1
ATOM 719 C C . PRO A 1 95 ? -8.635 -15.750 23.250 1.00 94.62 95 PRO A C 1
ATOM 721 O O . PRO A 1 95 ? -9.566 -14.971 23.032 1.00 94.62 95 PRO A O 1
ATOM 724 N N . ASP A 1 96 ? -8.618 -16.569 24.304 1.00 95.19 96 ASP A N 1
ATOM 725 C CA . ASP A 1 96 ? -9.696 -16.623 25.296 1.00 95.19 96 ASP A CA 1
ATOM 726 C C . ASP A 1 96 ? -9.686 -15.374 26.194 1.00 95.19 96 ASP A C 1
ATOM 728 O O . ASP A 1 96 ? -10.728 -14.752 26.395 1.00 95.19 96 ASP A O 1
ATOM 732 N N . GLU A 1 97 ? -8.508 -14.950 26.667 1.00 96.62 97 GLU A N 1
ATOM 733 C CA . GLU A 1 97 ? -8.338 -13.709 27.440 1.00 96.62 97 GLU A CA 1
ATOM 734 C C . GLU A 1 97 ? -8.715 -12.473 26.617 1.00 96.62 97 GLU A C 1
ATOM 736 O O . GLU A 1 97 ? -9.433 -11.600 27.100 1.00 96.62 97 GLU A O 1
ATOM 741 N N . PHE A 1 98 ? -8.299 -12.432 25.349 1.00 96.69 98 PHE A N 1
ATOM 742 C CA . PHE A 1 98 ? -8.655 -11.366 24.418 1.00 96.69 98 PHE A CA 1
ATOM 743 C C . PHE A 1 98 ? -10.169 -11.288 24.204 1.00 96.69 98 PHE A C 1
ATOM 745 O O . PHE A 1 98 ? -10.725 -10.197 24.148 1.00 96.69 98 PHE A O 1
ATOM 752 N N . SER A 1 99 ? -10.848 -12.435 24.108 1.00 94.94 99 SER A N 1
ATOM 753 C CA . SER A 1 99 ? -12.305 -12.485 23.944 1.00 94.94 99 SER A CA 1
ATOM 754 C C . SER A 1 99 ? -13.049 -11.963 25.175 1.00 94.94 99 SER A C 1
ATOM 756 O O . SER A 1 99 ? -14.129 -11.390 25.034 1.00 94.94 99 SER A O 1
ATOM 758 N N . GLU A 1 100 ? -12.490 -12.139 26.374 1.00 95.31 100 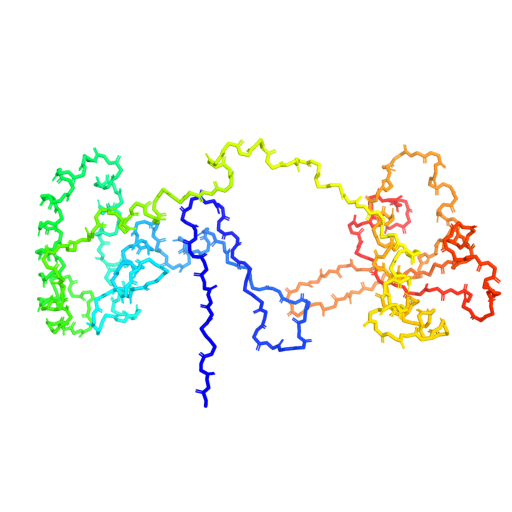GLU A N 1
ATOM 759 C CA . GLU A 1 100 ? -13.050 -11.548 27.591 1.00 95.31 100 GLU A CA 1
ATOM 760 C C . GLU A 1 100 ? -12.796 -10.037 27.637 1.00 95.31 100 GLU A C 1
ATOM 762 O O . GLU A 1 100 ? -13.736 -9.266 27.813 1.00 95.31 100 GLU A O 1
ATOM 767 N N . TRP A 1 101 ? -11.559 -9.607 27.371 1.00 96.50 101 TRP A N 1
ATOM 768 C CA . TRP A 1 101 ? -11.184 -8.192 27.296 1.00 96.50 101 TRP A CA 1
ATOM 769 C C . TRP A 1 101 ? -11.979 -7.426 26.225 1.00 96.50 101 TRP A C 1
ATOM 771 O O . TRP A 1 101 ? -12.386 -6.282 26.429 1.00 96.50 101 TRP A O 1
ATOM 781 N N . ALA A 1 102 ? -12.282 -8.071 25.096 1.00 95.50 102 ALA A N 1
ATOM 782 C CA . ALA A 1 102 ? -13.072 -7.491 24.015 1.00 95.50 102 ALA A CA 1
ATOM 783 C C . ALA A 1 102 ? -14.477 -7.053 24.465 1.00 95.50 102 ALA A C 1
ATOM 785 O O . ALA A 1 102 ? -15.036 -6.120 23.892 1.00 95.50 102 ALA A O 1
ATOM 786 N N . LYS A 1 103 ? -15.049 -7.667 25.510 1.00 95.31 103 LYS A N 1
ATOM 787 C CA . LYS A 1 103 ? -16.342 -7.232 26.061 1.00 95.31 103 LYS A CA 1
ATOM 788 C C . LYS A 1 103 ? -16.240 -5.847 26.696 1.00 95.31 103 LYS A C 1
ATOM 790 O O . LYS A 1 103 ? -17.108 -5.014 26.453 1.00 95.31 103 LYS A O 1
ATOM 795 N N . GLU A 1 104 ? -15.162 -5.586 27.434 1.00 94.19 104 GLU A N 1
ATOM 796 C CA . GLU A 1 104 ? -14.879 -4.264 28.010 1.00 94.19 104 GLU A CA 1
ATOM 797 C C . GLU A 1 104 ? -14.650 -3.231 26.899 1.00 94.19 104 GLU A C 1
ATOM 799 O O . GLU A 1 104 ? -15.215 -2.140 26.928 1.00 94.19 104 GLU A O 1
ATOM 804 N N . LEU A 1 105 ? -13.919 -3.611 25.845 1.00 94.56 105 LEU A N 1
ATOM 805 C CA . LEU A 1 105 ? -13.734 -2.773 24.658 1.00 94.56 105 LEU A CA 1
ATOM 806 C C . LEU A 1 105 ? -15.069 -2.386 23.996 1.00 94.56 105 LEU A C 1
ATOM 808 O O . LEU A 1 105 ? -15.249 -1.235 23.590 1.00 94.56 105 LEU A O 1
ATOM 812 N N . ILE A 1 106 ? -16.009 -3.328 23.859 1.00 94.69 106 ILE A N 1
ATOM 813 C CA . ILE A 1 106 ? -17.347 -3.038 23.326 1.00 94.69 106 ILE A CA 1
ATOM 814 C C . ILE A 1 106 ? -18.045 -2.006 24.221 1.00 94.69 106 ILE A C 1
ATOM 816 O O . ILE A 1 106 ? -18.584 -1.027 23.704 1.00 94.69 106 ILE A O 1
ATOM 820 N N . GLU A 1 107 ? -18.019 -2.175 25.543 1.00 92.56 107 GLU A N 1
ATOM 821 C CA . GLU A 1 107 ? -18.633 -1.229 26.485 1.00 92.56 107 GLU A CA 1
ATOM 822 C C . GLU A 1 107 ? -18.016 0.176 26.395 1.00 92.56 107 GLU A C 1
ATOM 824 O O . GLU A 1 107 ? -18.747 1.177 26.372 1.00 92.56 107 GLU A O 1
ATOM 829 N N . ASP A 1 108 ? -16.693 0.260 26.255 1.00 91.06 108 ASP A N 1
ATOM 830 C CA . ASP A 1 108 ? -15.965 1.512 26.051 1.00 91.06 108 ASP A CA 1
ATOM 831 C C . ASP A 1 108 ? -16.379 2.197 24.743 1.00 91.06 108 ASP A C 1
ATOM 833 O O . ASP A 1 108 ? -16.697 3.392 24.732 1.00 91.06 108 ASP A O 1
ATOM 837 N N . LEU A 1 109 ? -16.457 1.444 23.640 1.00 91.62 109 LEU A N 1
ATOM 838 C CA . LEU A 1 109 ? -16.915 1.953 22.344 1.00 91.62 109 LEU A CA 1
ATOM 839 C C . LEU A 1 109 ? -18.375 2.414 22.404 1.00 91.62 109 LEU A C 1
ATOM 841 O O . LEU A 1 109 ? -18.706 3.496 21.908 1.00 91.62 109 LEU A O 1
ATOM 845 N N . HIS A 1 110 ? -19.250 1.644 23.051 1.00 92.25 110 HIS A N 1
ATOM 846 C CA . HIS A 1 110 ? -20.645 2.020 23.256 1.00 92.25 110 HIS A CA 1
ATOM 847 C C . HIS A 1 110 ? -20.764 3.319 24.045 1.00 92.25 110 HIS A C 1
ATOM 849 O O . HIS A 1 110 ? -21.522 4.214 23.650 1.00 92.25 110 HIS A O 1
ATOM 855 N N . THR A 1 111 ? -20.011 3.440 25.138 1.00 90.06 111 THR A N 1
ATOM 856 C CA . THR A 1 111 ? -19.996 4.629 25.990 1.00 90.06 111 THR A CA 1
ATOM 857 C C . THR A 1 111 ? -19.496 5.833 25.205 1.00 90.06 111 THR A C 1
ATOM 859 O O . THR A 1 111 ? -20.183 6.861 25.164 1.00 90.06 111 THR A O 1
ATOM 862 N N . LEU A 1 112 ? -18.364 5.695 24.513 1.00 89.19 112 LEU A N 1
ATOM 863 C CA . LEU A 1 112 ? -17.754 6.736 23.694 1.00 89.19 112 LEU A CA 1
ATOM 864 C C . LEU A 1 112 ? -18.729 7.267 22.635 1.00 89.19 112 LEU A C 1
ATOM 866 O O . LEU A 1 112 ? -18.998 8.470 22.574 1.00 89.19 112 LEU A O 1
ATOM 870 N N . LEU A 1 113 ? -19.314 6.368 21.842 1.00 90.00 113 LEU A N 1
ATOM 871 C CA . LEU A 1 113 ? -20.212 6.716 20.741 1.00 90.00 113 LEU A CA 1
ATOM 872 C C . LEU A 1 113 ? -21.567 7.249 21.231 1.00 90.00 113 LEU A C 1
ATOM 874 O O . LEU A 1 113 ? -22.145 8.144 20.607 1.00 90.00 113 LEU A O 1
ATOM 878 N N . SER A 1 114 ? -22.091 6.741 22.349 1.00 88.81 114 SER A N 1
ATOM 879 C CA . SER A 1 114 ? -23.436 7.089 22.830 1.00 88.81 114 SER A CA 1
ATOM 880 C C . SER A 1 114 ? -23.479 8.348 23.684 1.00 88.81 114 SER A C 1
ATOM 882 O O . SER A 1 114 ? -24.470 9.085 23.637 1.00 88.81 114 SER A O 1
ATOM 884 N N . THR A 1 115 ? -22.442 8.591 24.486 1.00 81.50 115 THR A N 1
ATOM 885 C CA . THR A 1 115 ? -22.412 9.703 25.447 1.00 81.50 115 THR A CA 1
ATOM 886 C C . THR A 1 115 ? -21.636 10.904 24.928 1.00 81.50 115 THR A C 1
ATOM 888 O O . THR A 1 115 ? -21.985 12.027 25.301 1.00 81.50 115 THR A O 1
ATOM 891 N N . ASN A 1 116 ? -20.690 10.685 24.002 1.00 76.81 116 ASN A N 1
ATOM 892 C CA . ASN A 1 116 ? -19.662 11.653 23.628 1.00 76.81 116 ASN A CA 1
ATOM 893 C C . ASN A 1 116 ? -18.847 12.107 24.854 1.00 76.81 116 ASN A C 1
ATOM 895 O O . ASN A 1 116 ? -18.675 13.300 25.095 1.00 76.81 116 ASN A O 1
ATOM 899 N N . SER A 1 117 ? -18.405 11.147 25.669 1.00 63.62 117 SER A N 1
ATOM 900 C CA . SER A 1 117 ? -17.782 11.369 26.982 1.00 63.62 117 SER A CA 1
ATOM 901 C C . SER A 1 117 ? -16.585 12.326 26.962 1.00 63.62 117 SER A C 1
ATOM 903 O O . SER A 1 117 ? -16.367 13.038 27.940 1.00 63.62 117 SER A O 1
ATOM 905 N N . TYR A 1 118 ? -15.848 12.403 25.852 1.00 64.12 118 TYR A N 1
ATOM 906 C CA . TYR A 1 118 ? -14.684 13.285 25.712 1.00 64.12 118 TYR A CA 1
ATOM 907 C C . TYR A 1 118 ? -14.984 14.61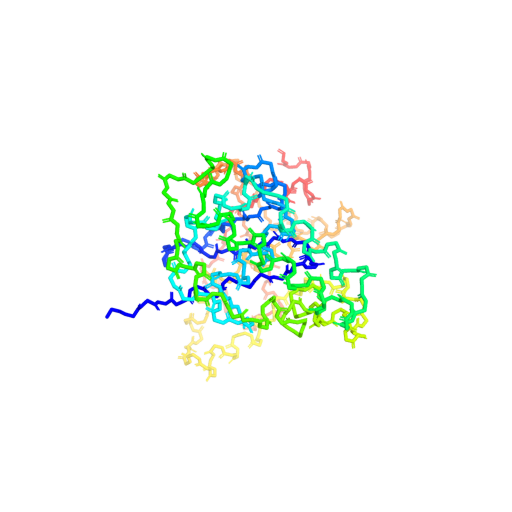6 25.005 1.00 64.12 118 TYR A C 1
ATOM 909 O O . TYR A 1 118 ? -14.054 15.371 24.733 1.00 64.12 118 TYR A O 1
ATOM 917 N N . ASN A 1 119 ? -16.249 14.907 24.662 1.00 67.69 119 ASN A N 1
ATOM 918 C CA . ASN A 1 119 ? -16.627 15.994 23.741 1.00 67.69 119 ASN A CA 1
ATOM 919 C C . ASN A 1 119 ? -15.826 15.981 22.421 1.00 67.69 119 ASN A C 1
ATOM 921 O O . ASN A 1 119 ? -15.698 17.001 21.748 1.00 67.69 119 ASN A O 1
ATOM 925 N N . SER A 1 120 ? -15.273 14.823 22.059 1.00 67.88 120 SER A N 1
ATOM 926 C CA . SER A 1 120 ? -14.404 14.623 20.901 1.00 67.88 120 SER A CA 1
ATOM 927 C C . SER A 1 120 ? -15.187 14.426 19.607 1.00 67.88 120 SER A C 1
ATOM 929 O O . SER A 1 120 ? -14.651 14.555 18.508 1.00 67.88 120 SER A O 1
ATOM 931 N N . LEU A 1 121 ? -16.475 14.113 19.728 1.00 74.44 121 LEU A N 1
ATOM 932 C CA . LEU A 1 121 ? -17.391 13.930 18.620 1.00 74.44 121 LEU A CA 1
ATOM 933 C C . LEU A 1 121 ? -18.311 15.152 18.516 1.00 74.44 121 LEU A C 1
ATOM 935 O O . LEU A 1 121 ? -18.764 15.707 19.511 1.00 74.44 121 LEU A O 1
ATOM 939 N N . GLU A 1 122 ? -18.648 15.567 17.298 1.00 77.25 122 GLU A N 1
ATOM 940 C CA . GLU A 1 122 ? -19.598 16.676 17.077 1.00 77.25 122 GLU A CA 1
ATOM 941 C C . GLU A 1 122 ? -21.028 16.316 17.503 1.00 77.25 122 GLU A C 1
ATOM 943 O O . GLU A 1 122 ? -21.854 17.183 17.784 1.00 77.25 122 GLU A O 1
ATOM 948 N N . ARG A 1 123 ? -21.335 15.016 17.535 1.00 83.56 123 ARG A N 1
ATOM 949 C CA . ARG A 1 123 ? -22.634 14.464 17.910 1.00 83.56 123 ARG A CA 1
ATOM 950 C C . ARG A 1 123 ? -22.477 13.059 18.476 1.00 83.56 123 ARG A C 1
ATOM 952 O O . ARG A 1 123 ? -21.421 12.444 18.371 1.00 83.56 123 ARG A O 1
ATOM 959 N N . ARG A 1 124 ? -23.566 12.541 19.036 1.00 87.31 124 ARG A N 1
ATOM 960 C CA . ARG A 1 124 ? -23.670 11.154 19.500 1.00 87.31 124 ARG A CA 1
ATOM 961 C C . ARG A 1 124 ? -24.017 10.235 18.331 1.00 87.31 124 ARG A C 1
ATOM 963 O O . ARG A 1 124 ? -24.885 10.566 17.525 1.00 87.31 124 ARG A O 1
ATOM 970 N N . TYR A 1 125 ? -23.403 9.062 18.300 1.00 89.81 125 TYR A N 1
ATOM 971 C CA . TYR A 1 125 ? -23.577 8.029 17.281 1.00 89.81 125 TYR A CA 1
ATOM 972 C C . TYR A 1 125 ? -24.195 6.763 17.884 1.00 89.81 125 TYR A C 1
ATOM 974 O O . TYR A 1 125 ? -23.696 5.659 17.690 1.00 89.81 125 TYR A O 1
ATOM 982 N N . LYS A 1 126 ? -25.307 6.926 18.615 1.00 90.38 126 LYS A N 1
ATOM 983 C CA . LYS A 1 126 ? -26.013 5.822 19.293 1.00 90.38 126 LYS A CA 1
ATOM 984 C C . LYS A 1 126 ? -26.373 4.672 18.355 1.00 90.38 126 LYS A C 1
ATOM 986 O O . LYS A 1 126 ? -2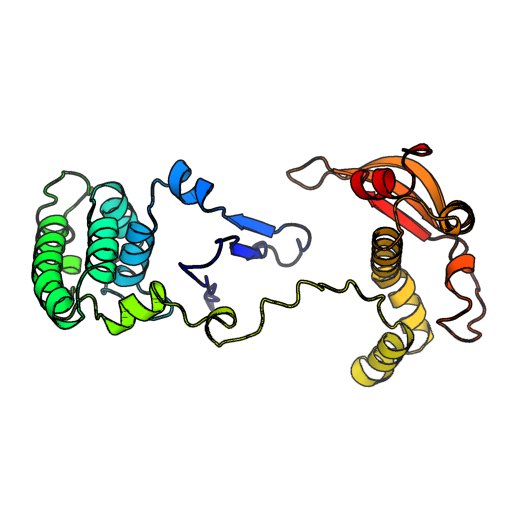6.152 3.524 18.702 1.00 90.38 126 LYS A O 1
ATOM 991 N N . ALA A 1 127 ? -26.855 4.993 17.153 1.00 91.75 127 ALA A N 1
ATOM 992 C CA . ALA A 1 127 ? -27.177 3.976 16.161 1.00 91.75 127 ALA A CA 1
ATOM 993 C C . ALA A 1 127 ? -25.942 3.137 15.801 1.00 91.75 127 ALA A C 1
ATOM 995 O O . ALA A 1 127 ? -26.043 1.925 15.748 1.00 91.75 127 ALA A O 1
ATOM 996 N N . VAL A 1 128 ? -24.769 3.750 15.607 1.00 92.00 128 VAL A N 1
ATOM 997 C CA . VAL A 1 128 ? -23.535 3.001 15.307 1.00 92.00 128 VAL A CA 1
ATOM 998 C C . VAL A 1 128 ? -23.141 2.121 16.489 1.00 92.00 128 VAL A C 1
ATOM 1000 O O . VAL A 1 128 ? -22.834 0.954 16.282 1.00 92.00 128 VAL A O 1
ATOM 1003 N N . ALA A 1 129 ? -23.220 2.652 17.714 1.00 92.62 129 ALA A N 1
ATOM 1004 C CA . ALA A 1 129 ? -22.961 1.884 18.929 1.00 92.62 129 ALA A CA 1
ATOM 1005 C C . ALA A 1 129 ? -23.838 0.623 18.989 1.00 92.62 129 ALA A C 1
ATOM 1007 O O . ALA A 1 129 ? -23.326 -0.473 19.134 1.00 92.62 129 ALA A O 1
ATOM 1008 N N . GLU A 1 130 ? -25.150 0.759 18.787 1.00 93.88 130 GLU A N 1
ATOM 1009 C CA . GLU A 1 130 ? -26.112 -0.355 18.820 1.00 93.88 130 GLU A CA 1
ATOM 1010 C C . GLU A 1 130 ? -25.867 -1.439 17.757 1.00 93.88 130 GLU A C 1
ATOM 1012 O O . GLU A 1 130 ? -26.315 -2.570 17.934 1.00 93.88 130 GLU A O 1
ATOM 1017 N N . HIS A 1 131 ? -25.164 -1.117 16.667 1.00 94.81 131 HIS A N 1
ATOM 1018 C CA . HIS A 1 131 ? -24.825 -2.079 15.617 1.00 94.81 131 HIS A CA 1
ATOM 1019 C C . HIS A 1 131 ? -23.482 -2.788 15.846 1.00 94.81 131 HIS A C 1
ATOM 1021 O O . HIS A 1 131 ? -23.128 -3.645 15.034 1.00 94.81 131 HIS A O 1
ATOM 1027 N N . ILE A 1 132 ? -22.736 -2.468 16.913 1.00 94.06 132 ILE A N 1
ATOM 1028 C CA . ILE A 1 132 ? -21.505 -3.188 17.257 1.00 94.06 132 ILE A CA 1
ATOM 1029 C C . ILE A 1 132 ? -21.878 -4.619 17.690 1.00 94.06 132 ILE A C 1
ATOM 1031 O O . ILE A 1 132 ? -22.630 -4.796 18.651 1.00 94.06 132 ILE A O 1
ATOM 1035 N N . PRO A 1 133 ? -21.385 -5.668 17.004 1.00 92.62 133 PRO A N 1
ATOM 1036 C CA . PRO A 1 133 ? -21.695 -7.045 17.374 1.00 92.62 133 PRO A CA 1
ATOM 1037 C C . PRO A 1 133 ? -21.111 -7.424 18.741 1.00 92.62 133 PRO A C 1
ATOM 1039 O O . PRO A 1 133 ? -19.985 -7.060 19.055 1.00 92.62 133 PRO A O 1
ATOM 1042 N N . GLN A 1 134 ? -21.805 -8.270 19.508 1.00 89.56 134 GLN A N 1
ATOM 1043 C CA . GLN A 1 134 ? -21.291 -8.776 20.797 1.00 89.56 134 GLN A CA 1
ATOM 1044 C C . GLN A 1 134 ? -19.983 -9.580 20.685 1.00 89.56 134 GLN A C 1
ATOM 1046 O O . GLN A 1 134 ? -19.268 -9.719 21.667 1.00 89.56 134 GLN A O 1
ATOM 1051 N N . GLY A 1 135 ? -19.682 -10.134 19.506 1.00 87.69 135 GLY A N 1
ATOM 1052 C CA . GLY A 1 135 ? -18.434 -10.857 19.234 1.00 87.69 135 GLY A CA 1
ATOM 1053 C C . GLY A 1 135 ? -17.331 -9.987 18.625 1.00 87.69 135 GLY A C 1
ATOM 1054 O O . GLY A 1 135 ? -16.420 -10.523 17.997 1.00 87.69 135 GLY A O 1
ATOM 1055 N N . PHE A 1 136 ? -17.460 -8.661 18.700 1.00 92.94 136 PHE A N 1
ATOM 1056 C CA . PHE A 1 136 ? -16.493 -7.725 18.141 1.00 92.94 136 PHE A CA 1
ATOM 1057 C C . PHE A 1 136 ? -15.355 -7.399 19.131 1.00 92.94 136 PHE A C 1
ATOM 1059 O O . PHE A 1 136 ? -15.625 -7.173 20.303 1.00 92.94 136 PHE A O 1
ATOM 1066 N N . PRO A 1 137 ? -14.104 -7.249 18.663 1.00 94.50 137 PRO A N 1
ATOM 1067 C CA . PRO A 1 137 ? -13.592 -7.710 17.379 1.00 94.50 137 PRO A CA 1
ATOM 1068 C C . PRO A 1 137 ? -13.315 -9.220 17.418 1.00 94.50 137 PRO A C 1
ATOM 1070 O O . PRO A 1 137 ? -12.848 -9.765 18.416 1.00 94.50 137 PRO A O 1
ATOM 1073 N N . GLN A 1 138 ? -13.549 -9.914 16.301 1.00 93.50 138 GLN A N 1
ATOM 1074 C CA . GLN A 1 138 ? -13.225 -11.338 16.213 1.00 93.50 138 GLN A CA 1
ATOM 1075 C C . GLN A 1 138 ? -11.705 -11.528 16.164 1.00 93.50 138 GLN A C 1
ATOM 1077 O O . GLN A 1 138 ? -11.057 -11.040 15.236 1.00 93.50 138 GLN A O 1
ATOM 1082 N N . HIS A 1 139 ? -11.143 -12.308 17.092 1.00 94.81 139 HIS A N 1
ATOM 1083 C CA . HIS A 1 139 ? -9.700 -12.585 17.156 1.00 94.81 139 HIS A CA 1
ATOM 1084 C C . HIS A 1 139 ? -9.118 -13.026 15.799 1.00 94.81 139 HIS A C 1
ATOM 1086 O O . HIS A 1 139 ? -8.063 -12.559 15.378 1.00 94.81 139 HIS A O 1
ATOM 1092 N N . ALA A 1 140 ? -9.827 -13.893 15.068 1.00 93.44 140 ALA A N 1
ATOM 1093 C CA . ALA A 1 140 ? -9.394 -14.371 13.755 1.00 93.44 140 ALA A CA 1
ATOM 1094 C C . ALA A 1 140 ? -9.289 -13.258 12.695 1.00 93.44 140 ALA A C 1
ATOM 1096 O O . ALA A 1 140 ? -8.448 -13.351 11.804 1.00 93.44 140 ALA A O 1
ATOM 1097 N N . VAL A 1 141 ? -10.121 -12.215 12.772 1.00 93.00 141 VAL A N 1
ATOM 1098 C CA . VAL A 1 141 ? -10.053 -11.055 11.870 1.00 93.00 141 VAL A CA 1
ATOM 1099 C C . VAL A 1 141 ? -8.873 -10.167 12.254 1.00 93.00 141 VAL A C 1
ATOM 1101 O O . VAL A 1 141 ? -8.077 -9.815 11.387 1.00 93.00 141 VAL A O 1
ATOM 1104 N N . VAL A 1 142 ? -8.708 -9.872 13.548 1.00 94.50 142 VAL A N 1
ATOM 1105 C CA . VAL A 1 142 ? -7.569 -9.084 14.052 1.00 94.50 142 VAL A CA 1
ATOM 1106 C C . VAL A 1 142 ? -6.243 -9.748 13.673 1.00 94.50 142 VAL A C 1
ATOM 1108 O O . VAL A 1 142 ? -5.356 -9.095 13.129 1.00 94.50 142 VAL A O 1
ATOM 1111 N N . SER A 1 143 ? -6.149 -11.071 13.830 1.00 93.25 143 SER A N 1
ATOM 1112 C CA . SER A 1 143 ? -4.968 -11.849 13.451 1.00 93.25 143 SER A CA 1
ATOM 1113 C C . SER A 1 143 ? -4.600 -11.721 11.977 1.00 93.25 143 SER A C 1
ATOM 1115 O O . SER A 1 143 ? -3.419 -11.790 11.660 1.00 93.25 143 SER A O 1
ATOM 1117 N N . LYS A 1 144 ? -5.560 -11.541 11.063 1.00 90.56 144 LYS A N 1
ATOM 1118 C CA . LYS A 1 144 ? -5.246 -11.370 9.634 1.00 90.56 144 LYS A CA 1
ATOM 1119 C C . LYS A 1 144 ? -4.593 -10.021 9.338 1.00 90.56 144 LYS A C 1
ATOM 1121 O O . LYS A 1 144 ? -3.811 -9.937 8.399 1.00 90.56 144 LYS A O 1
ATOM 1126 N N . TYR A 1 145 ? -4.901 -8.992 10.129 1.00 90.44 145 TYR A N 1
ATOM 1127 C CA . TYR A 1 145 ? -4.260 -7.681 10.037 1.00 90.44 145 TYR A CA 1
ATOM 1128 C C . TYR A 1 145 ? -2.905 -7.645 10.753 1.00 90.44 145 TYR A C 1
ATOM 1130 O O . TYR A 1 145 ? -1.961 -7.063 10.233 1.00 90.44 145 TYR A O 1
ATOM 1138 N N . VAL A 1 146 ? -2.803 -8.253 11.938 1.00 90.44 146 VAL A N 1
ATOM 1139 C CA . VAL A 1 146 ? -1.607 -8.154 12.801 1.00 90.44 146 VAL A CA 1
ATOM 1140 C C . VAL A 1 146 ? -0.557 -9.232 12.510 1.00 90.44 146 VAL A C 1
ATOM 1142 O O . VAL A 1 146 ? 0.620 -9.053 12.810 1.00 90.44 146 VAL A O 1
ATOM 1145 N N . HIS A 1 147 ? -0.974 -10.375 11.970 1.00 86.69 147 HIS A N 1
ATOM 1146 C CA . HIS A 1 147 ? -0.102 -11.488 11.599 1.00 86.69 147 HIS A CA 1
ATOM 1147 C C . HIS A 1 147 ? -0.352 -11.855 10.141 1.00 86.69 147 HIS A C 1
ATOM 1149 O O . HIS A 1 147 ? -0.823 -12.949 9.814 1.00 86.69 147 HIS A O 1
ATOM 1155 N N . THR A 1 148 ? -0.076 -10.905 9.252 1.00 76.38 148 THR A N 1
ATOM 1156 C CA . THR A 1 148 ? -0.258 -11.116 7.815 1.00 76.38 148 THR A CA 1
ATOM 1157 C C . THR A 1 148 ? 0.623 -12.265 7.331 1.00 76.38 148 THR A C 1
ATOM 1159 O O . THR A 1 148 ? 1.844 -12.228 7.460 1.00 76.38 148 THR A O 1
ATOM 1162 N N . PHE A 1 149 ? 0.023 -13.308 6.746 1.00 69.06 149 PHE A N 1
ATOM 1163 C CA . PHE A 1 149 ? 0.796 -14.395 6.145 1.00 69.06 149 PHE A CA 1
ATOM 1164 C C . PHE A 1 149 ? 1.411 -13.908 4.831 1.00 69.06 149 PHE A C 1
ATOM 1166 O O . PHE A 1 149 ? 0.804 -13.988 3.764 1.00 69.06 149 PHE A O 1
ATOM 1173 N N . THR A 1 150 ? 2.613 -13.349 4.921 1.00 70.06 150 THR A N 1
ATOM 1174 C CA . THR A 1 150 ? 3.368 -12.875 3.762 1.00 70.06 150 THR A CA 1
ATOM 1175 C C . THR A 1 150 ? 4.267 -13.981 3.215 1.00 70.06 150 THR A C 1
ATOM 1177 O O . THR A 1 150 ? 4.622 -14.932 3.915 1.00 70.06 150 THR A O 1
ATOM 1180 N N . SER A 1 151 ? 4.686 -13.854 1.953 1.00 65.69 151 SER A N 1
ATOM 1181 C CA . SER A 1 151 ? 5.674 -14.754 1.337 1.00 65.69 151 SER A CA 1
ATOM 1182 C C . SER A 1 151 ? 6.961 -14.869 2.165 1.00 65.69 151 SER A C 1
ATOM 1184 O O . SER A 1 151 ? 7.556 -15.941 2.213 1.00 65.69 151 SER A O 1
ATOM 1186 N N . PHE A 1 152 ? 7.337 -13.808 2.884 1.00 61.91 152 PHE A N 1
ATOM 1187 C CA . PHE A 1 152 ? 8.463 -13.794 3.817 1.00 61.91 152 PHE A CA 1
ATOM 1188 C C . PHE A 1 152 ? 8.270 -14.752 5.007 1.00 61.91 152 PHE A C 1
ATOM 1190 O O . PHE A 1 152 ? 9.203 -15.452 5.394 1.00 61.91 152 PHE A O 1
ATOM 1197 N N . LEU A 1 153 ? 7.053 -14.841 5.555 1.00 58.25 153 LEU A N 1
ATOM 1198 C CA . LEU A 1 153 ? 6.722 -15.763 6.650 1.00 58.25 153 LEU A CA 1
ATOM 1199 C C . LEU A 1 153 ? 6.507 -17.207 6.180 1.00 58.25 153 LEU A C 1
ATOM 1201 O O . LEU A 1 153 ? 6.683 -18.137 6.962 1.00 58.25 153 LEU A O 1
ATOM 1205 N N . ALA A 1 154 ? 6.183 -17.419 4.901 1.00 60.31 154 ALA A N 1
ATOM 1206 C CA . ALA A 1 154 ? 5.989 -18.744 4.306 1.00 60.31 154 ALA A CA 1
ATOM 1207 C C . ALA A 1 154 ? 7.295 -19.545 4.105 1.00 60.31 154 ALA A C 1
ATOM 1209 O O . ALA A 1 154 ? 7.293 -20.572 3.426 1.00 60.31 154 ALA A O 1
ATOM 1210 N N . GLY A 1 155 ? 8.419 -19.077 4.656 1.00 53.50 155 GLY A N 1
ATOM 1211 C CA . GLY A 1 155 ? 9.725 -19.703 4.472 1.00 53.50 155 GLY A CA 1
ATOM 1212 C C . GLY A 1 155 ? 10.311 -19.481 3.079 1.00 53.50 155 GLY A C 1
ATOM 1213 O O . GLY A 1 155 ? 11.240 -20.197 2.701 1.00 53.50 155 GLY A O 1
ATOM 1214 N N . ALA A 1 156 ? 9.808 -18.500 2.313 1.00 54.84 156 ALA A N 1
ATOM 1215 C CA . ALA A 1 156 ? 10.549 -18.031 1.153 1.00 54.84 156 ALA A CA 1
ATOM 1216 C C . ALA A 1 156 ? 11.892 -17.512 1.671 1.00 54.84 156 ALA A C 1
ATOM 1218 O O . ALA A 1 156 ? 11.937 -16.588 2.487 1.00 54.84 156 ALA A O 1
ATOM 1219 N N . ALA A 1 157 ? 12.981 -18.153 1.236 1.00 55.84 157 ALA A N 1
ATOM 1220 C CA . ALA A 1 157 ? 14.327 -17.648 1.453 1.00 55.84 157 ALA A CA 1
ATOM 1221 C C . ALA A 1 157 ? 14.318 -16.147 1.153 1.00 55.84 157 ALA A C 1
ATOM 1223 O O . ALA A 1 157 ? 13.703 -15.753 0.158 1.00 55.84 157 ALA A O 1
ATOM 1224 N N . ALA A 1 158 ? 14.917 -15.355 2.055 1.00 55.81 158 ALA A N 1
ATOM 1225 C CA . ALA A 1 158 ? 15.002 -13.898 1.986 1.00 55.81 158 ALA A CA 1
ATOM 1226 C C . ALA A 1 158 ? 14.934 -13.439 0.527 1.00 55.81 158 ALA A C 1
ATOM 1228 O O . ALA A 1 158 ? 15.794 -13.880 -0.240 1.00 55.81 158 ALA A O 1
ATOM 1229 N N . LEU A 1 159 ? 13.881 -12.673 0.171 1.00 54.88 159 LEU A N 1
ATOM 1230 C CA . LEU A 1 159 ? 13.610 -12.155 -1.184 1.00 54.88 159 LEU A CA 1
ATOM 1231 C C . LEU A 1 159 ? 14.925 -12.062 -1.939 1.00 54.88 159 LEU A C 1
ATOM 1233 O O . LEU A 1 159 ? 15.771 -11.356 -1.401 1.00 54.88 159 LEU A O 1
ATOM 1237 N N . PRO A 1 160 ? 15.156 -12.772 -3.061 1.00 53.06 160 PRO A N 1
ATOM 1238 C CA . PRO A 1 160 ? 16.467 -12.788 -3.691 1.00 53.06 160 PRO A CA 1
ATOM 1239 C C . PRO A 1 160 ? 16.944 -11.344 -3.826 1.00 53.06 160 PRO A C 1
ATOM 1241 O O . PRO A 1 160 ? 16.404 -10.567 -4.605 1.00 53.06 160 PRO A O 1
ATOM 1244 N N . TRP A 1 161 ? 17.915 -10.971 -2.986 1.00 51.62 161 TRP A N 1
ATOM 1245 C CA . TRP A 1 161 ? 18.470 -9.615 -2.937 1.00 51.62 161 TRP A CA 1
ATOM 1246 C C . TRP A 1 161 ? 19.153 -9.293 -4.269 1.00 51.62 161 TRP A C 1
ATOM 1248 O O . TRP A 1 161 ? 19.459 -8.145 -4.572 1.00 51.62 161 TRP A O 1
ATOM 1258 N N . ASP A 1 162 ? 19.347 -10.329 -5.082 1.00 51.50 162 ASP A N 1
ATOM 1259 C CA . ASP A 1 162 ? 19.578 -10.256 -6.503 1.00 51.50 162 ASP A CA 1
ATOM 1260 C C . ASP A 1 162 ? 18.291 -9.836 -7.236 1.00 51.50 162 ASP A C 1
ATOM 1262 O O . ASP A 1 162 ? 17.697 -10.599 -8.003 1.00 51.50 162 ASP A O 1
ATOM 1266 N N . ILE A 1 163 ? 17.867 -8.584 -7.012 1.00 56.12 163 ILE A N 1
ATOM 1267 C CA . ILE A 1 163 ? 17.113 -7.837 -8.024 1.00 56.12 163 ILE A CA 1
ATOM 1268 C C . ILE A 1 163 ? 18.096 -7.638 -9.173 1.00 56.12 163 ILE A C 1
ATOM 1270 O O . ILE A 1 163 ? 18.775 -6.619 -9.314 1.00 56.12 163 ILE A O 1
ATOM 1274 N N . SER A 1 164 ? 18.233 -8.694 -9.958 1.00 59.12 164 SER A N 1
ATOM 1275 C CA . SER A 1 164 ? 19.065 -8.729 -11.132 1.00 59.12 164 SER A CA 1
ATOM 1276 C C . SER A 1 164 ? 18.337 -7.915 -12.182 1.00 59.12 164 SER A C 1
ATOM 1278 O O . SER A 1 164 ? 17.380 -8.330 -12.829 1.00 59.12 164 SER A O 1
ATOM 1280 N N . PHE A 1 165 ? 18.793 -6.684 -12.327 1.00 65.75 165 PHE A N 1
ATOM 1281 C CA . PHE A 1 165 ? 18.513 -5.863 -13.484 1.00 65.75 165 PHE A CA 1
ATOM 1282 C C . PHE A 1 165 ? 18.957 -6.687 -14.703 1.00 65.75 165 PHE A C 1
ATOM 1284 O O . PHE A 1 165 ? 20.152 -6.884 -14.882 1.00 65.75 165 PHE A O 1
ATOM 1291 N N . TYR A 1 166 ? 18.063 -7.238 -15.532 1.00 71.38 166 TYR A N 1
ATOM 1292 C CA . TYR A 1 166 ? 18.422 -7.984 -16.755 1.00 71.38 166 TYR A CA 1
ATOM 1293 C C . TYR A 1 166 ? 18.244 -7.111 -17.992 1.00 71.38 166 TYR A C 1
ATOM 1295 O O . TYR A 1 166 ? 17.301 -6.334 -18.078 1.00 71.38 166 TYR A O 1
ATOM 1303 N N . GLN A 1 167 ? 19.184 -7.199 -18.942 1.00 79.50 167 GLN A N 1
ATOM 1304 C CA . GLN A 1 167 ? 18.958 -6.525 -20.221 1.00 79.50 167 GLN A CA 1
ATOM 1305 C C . GLN A 1 167 ? 17.738 -7.167 -20.882 1.00 79.50 167 GLN A C 1
ATOM 1307 O O . GLN A 1 167 ? 17.662 -8.399 -20.863 1.00 79.50 167 GLN A O 1
ATOM 1312 N N . PRO A 1 168 ? 16.798 -6.380 -21.433 1.00 79.19 168 PRO A N 1
ATOM 1313 C CA . PRO A 1 168 ? 15.684 -6.957 -22.157 1.00 79.19 168 PRO A CA 1
ATOM 1314 C C . PRO A 1 168 ? 16.228 -7.780 -23.323 1.00 79.19 168 PRO A C 1
ATOM 1316 O O . PRO A 1 168 ? 17.092 -7.326 -24.078 1.00 79.19 168 PRO A O 1
ATOM 1319 N N . ASP A 1 169 ? 15.719 -8.997 -23.467 1.00 85.25 169 ASP A N 1
ATOM 1320 C CA . ASP A 1 169 ? 16.000 -9.817 -24.633 1.00 85.25 169 ASP A CA 1
ATOM 1321 C C . ASP A 1 169 ? 15.183 -9.283 -25.812 1.00 85.25 169 ASP A C 1
ATOM 1323 O O . ASP A 1 169 ? 14.006 -9.601 -25.984 1.00 85.25 169 ASP A O 1
ATOM 1327 N N . LEU A 1 170 ? 15.810 -8.406 -26.595 1.00 83.69 170 LEU A N 1
ATOM 1328 C CA . LEU A 1 170 ? 15.162 -7.722 -27.712 1.00 83.69 170 LEU A CA 1
ATOM 1329 C C . LEU A 1 170 ? 14.738 -8.687 -28.827 1.00 83.69 170 LEU A C 1
ATOM 1331 O O . LEU A 1 170 ? 13.774 -8.396 -29.532 1.00 83.69 170 LEU A O 1
ATOM 1335 N N . VAL A 1 171 ? 15.419 -9.831 -28.970 1.00 84.94 171 VAL A N 1
ATOM 1336 C CA . VAL A 1 171 ? 15.074 -10.855 -29.968 1.00 84.94 171 VAL A CA 1
ATOM 1337 C C . VAL A 1 171 ? 13.784 -11.545 -29.553 1.00 84.94 171 VAL A C 1
ATOM 1339 O O . VAL A 1 171 ? 12.814 -11.536 -30.308 1.00 84.94 171 VAL A O 1
ATOM 1342 N N . ASN A 1 172 ? 13.738 -12.055 -28.320 1.00 88.81 172 ASN A N 1
ATOM 1343 C CA . ASN A 1 172 ? 12.537 -12.694 -27.789 1.00 88.81 172 ASN A CA 1
ATOM 1344 C C . ASN A 1 172 ? 11.363 -11.708 -27.684 1.00 88.81 172 ASN A C 1
ATOM 1346 O O . ASN A 1 172 ? 10.215 -12.091 -27.900 1.00 88.81 172 ASN A O 1
ATOM 1350 N N . LEU A 1 173 ? 11.630 -10.428 -27.412 1.00 88.62 173 LEU A N 1
ATOM 1351 C CA . LEU A 1 173 ? 10.600 -9.392 -27.412 1.00 88.62 173 LEU A CA 1
ATOM 1352 C C . LEU A 1 173 ? 10.057 -9.118 -28.824 1.00 88.62 173 LEU A C 1
ATOM 1354 O O . LEU A 1 173 ? 8.847 -8.989 -28.991 1.00 88.62 173 LEU A O 1
ATOM 1358 N N . ALA A 1 174 ? 10.916 -9.073 -29.847 1.00 87.50 174 ALA A N 1
ATOM 1359 C CA . ALA A 1 174 ? 10.481 -8.951 -31.239 1.00 87.50 174 ALA A CA 1
ATOM 1360 C C . ALA A 1 174 ? 9.661 -10.175 -31.681 1.00 87.50 174 ALA A C 1
ATOM 1362 O O . ALA A 1 174 ? 8.599 -10.019 -32.285 1.00 87.50 174 ALA A O 1
ATOM 1363 N N . ASP A 1 175 ? 10.108 -11.383 -31.325 1.00 90.06 175 ASP A N 1
ATOM 1364 C CA . ASP A 1 175 ? 9.372 -12.626 -31.569 1.00 90.06 175 ASP A CA 1
ATOM 1365 C C . ASP A 1 175 ? 7.995 -12.605 -30.892 1.00 90.06 175 ASP A C 1
ATOM 1367 O O . ASP A 1 175 ? 6.993 -12.953 -31.520 1.00 90.06 175 ASP A O 1
ATOM 1371 N N . PHE A 1 176 ? 7.925 -12.129 -29.647 1.00 93.12 176 PHE A N 1
ATOM 1372 C CA . PHE A 1 176 ? 6.674 -11.942 -28.918 1.00 93.12 176 PHE A CA 1
ATOM 1373 C C . PHE A 1 176 ? 5.742 -10.951 -29.632 1.00 93.12 176 PHE A C 1
ATOM 1375 O O . PHE A 1 176 ? 4.561 -11.246 -29.815 1.00 93.12 176 PHE A O 1
ATOM 1382 N N . CYS A 1 177 ? 6.254 -9.802 -30.089 1.00 91.25 177 CYS A N 1
ATOM 1383 C CA . CYS A 1 177 ? 5.468 -8.821 -30.841 1.00 91.25 177 CYS A CA 1
ATOM 1384 C C . CYS A 1 177 ? 4.909 -9.407 -32.148 1.00 91.25 177 CYS A C 1
ATOM 1386 O O . CYS A 1 177 ? 3.732 -9.193 -32.447 1.00 91.25 177 CYS A O 1
ATOM 1388 N N . ARG A 1 178 ? 5.701 -10.195 -32.891 1.00 91.69 178 ARG A N 1
ATOM 1389 C CA . ARG A 1 178 ? 5.213 -10.894 -34.095 1.00 91.69 178 ARG A CA 1
ATOM 1390 C C . ARG A 1 178 ? 4.085 -11.863 -33.754 1.00 91.69 178 ARG A C 1
ATOM 1392 O O . ARG A 1 178 ? 3.028 -11.823 -34.374 1.00 91.69 178 ARG A O 1
ATOM 1399 N N . GLN A 1 179 ? 4.298 -12.715 -32.752 1.00 94.94 179 GLN A N 1
ATOM 1400 C CA . GLN A 1 179 ? 3.377 -13.806 -32.418 1.00 94.94 179 GLN A CA 1
ATOM 1401 C C . GLN A 1 179 ? 2.077 -13.326 -31.767 1.00 94.94 179 GLN A C 1
ATOM 1403 O O . GLN A 1 179 ? 1.013 -13.874 -32.047 1.00 94.94 179 GLN A O 1
ATOM 1408 N N . HIS A 1 180 ? 2.151 -12.319 -30.897 1.00 95.81 180 HIS A N 1
ATOM 1409 C CA . HIS A 1 180 ? 1.031 -11.936 -30.037 1.00 95.81 180 HIS A CA 1
ATOM 1410 C C . HIS A 1 180 ? 0.397 -10.597 -30.399 1.00 95.81 180 HIS A C 1
ATOM 1412 O O . HIS A 1 180 ? -0.781 -10.398 -30.109 1.00 95.81 180 HIS A O 1
ATOM 1418 N N . LEU A 1 181 ? 1.138 -9.688 -31.038 1.00 92.31 181 LEU A N 1
ATOM 1419 C CA . LEU A 1 181 ? 0.621 -8.376 -31.440 1.00 92.31 181 LEU A CA 1
ATOM 1420 C C . LEU A 1 181 ? 0.386 -8.270 -32.949 1.00 92.31 181 LEU A C 1
ATOM 1422 O O . LEU A 1 181 ? -0.180 -7.275 -33.397 1.00 92.31 181 LEU A O 1
ATOM 1426 N N . SER A 1 182 ? 0.779 -9.293 -33.723 1.00 93.00 182 SER A N 1
ATOM 1427 C CA . SER A 1 182 ? 0.699 -9.298 -35.192 1.00 93.00 182 SER A CA 1
ATOM 1428 C C . SER A 1 182 ? 1.384 -8.077 -35.814 1.00 93.00 182 SER A C 1
ATOM 1430 O O . SER A 1 182 ? 0.889 -7.492 -36.774 1.00 93.00 182 SER A O 1
ATOM 1432 N N . TRP A 1 183 ? 2.489 -7.630 -35.210 1.00 89.44 183 TRP A N 1
ATOM 1433 C CA . TRP A 1 183 ? 3.279 -6.538 -35.765 1.00 89.44 183 TRP A CA 1
ATOM 1434 C C . TRP A 1 183 ? 4.196 -7.067 -36.864 1.00 89.44 183 TRP A C 1
ATOM 1436 O O . TRP A 1 183 ? 4.894 -8.061 -36.668 1.00 89.44 183 TRP A O 1
ATOM 1446 N N . GLU A 1 184 ? 4.209 -6.368 -37.994 1.00 90.88 184 GLU A N 1
ATOM 1447 C CA . GLU A 1 184 ? 5.166 -6.588 -39.079 1.00 90.88 184 GLU A CA 1
ATOM 1448 C C . GLU A 1 184 ? 6.566 -6.096 -38.679 1.00 90.88 184 GLU A C 1
ATOM 1450 O O . GLU A 1 184 ? 6.696 -5.210 -37.828 1.00 90.88 184 GLU A O 1
ATOM 1455 N N . ASP A 1 185 ? 7.614 -6.628 -39.314 1.00 84.56 185 ASP A N 1
ATOM 1456 C CA . ASP A 1 185 ? 9.010 -6.339 -38.947 1.00 84.56 185 ASP A CA 1
ATOM 1457 C C . ASP A 1 185 ? 9.331 -4.832 -38.952 1.00 84.56 185 ASP A C 1
ATOM 1459 O O . ASP A 1 185 ? 9.952 -4.333 -38.011 1.00 84.56 185 ASP A O 1
ATOM 1463 N N . ASP A 1 186 ? 8.836 -4.079 -39.939 1.00 83.00 186 ASP A N 1
ATOM 1464 C CA . ASP A 1 186 ? 9.035 -2.624 -40.012 1.00 83.00 186 ASP A CA 1
ATOM 1465 C C . ASP A 1 186 ? 8.398 -1.894 -38.817 1.00 83.00 186 ASP A C 1
ATOM 1467 O O . ASP A 1 186 ? 9.001 -0.993 -38.227 1.00 83.00 186 ASP A O 1
ATOM 1471 N N . ALA A 1 187 ? 7.199 -2.321 -38.409 1.00 84.31 187 ALA A N 1
ATOM 1472 C CA . ALA A 1 187 ? 6.499 -1.755 -37.261 1.00 84.31 187 ALA A CA 1
ATOM 1473 C C . ALA A 1 187 ? 7.201 -2.118 -35.946 1.00 84.31 187 ALA A C 1
ATOM 1475 O O . ALA A 1 187 ? 7.286 -1.287 -35.042 1.00 84.31 187 ALA A O 1
ATOM 1476 N N . ILE A 1 188 ? 7.746 -3.332 -35.832 1.00 83.69 188 ILE A N 1
ATOM 1477 C CA . ILE A 1 188 ? 8.538 -3.743 -34.668 1.00 83.69 188 ILE A CA 1
ATOM 1478 C C . ILE A 1 188 ? 9.771 -2.862 -34.544 1.00 83.69 188 ILE A C 1
ATOM 1480 O O . ILE A 1 188 ? 10.017 -2.322 -33.469 1.00 83.69 188 ILE A O 1
ATOM 1484 N N . VAL A 1 189 ? 10.517 -2.678 -35.631 1.00 81.50 189 VAL A N 1
ATOM 1485 C CA . VAL A 1 189 ? 11.705 -1.822 -35.644 1.00 81.50 189 VAL A CA 1
ATOM 1486 C C . VAL A 1 189 ? 11.338 -0.400 -35.215 1.00 81.50 189 VAL A C 1
ATOM 1488 O O . VAL A 1 189 ? 11.940 0.125 -34.278 1.00 81.50 189 VAL A O 1
ATOM 1491 N N . GLU A 1 190 ? 10.307 0.197 -35.817 1.00 80.69 190 GLU A N 1
ATOM 1492 C CA . GLU A 1 190 ? 9.842 1.544 -35.469 1.00 80.69 190 GLU A CA 1
ATOM 1493 C C . GLU A 1 190 ? 9.487 1.670 -33.975 1.00 80.69 190 GLU A C 1
ATOM 1495 O O . GLU A 1 190 ? 9.937 2.599 -33.300 1.00 80.69 190 GLU A O 1
ATOM 1500 N N . LYS A 1 191 ? 8.718 0.721 -33.426 1.00 81.88 191 LYS A N 1
ATOM 1501 C CA . LYS A 1 191 ? 8.269 0.752 -32.023 1.00 81.88 191 LYS A CA 1
ATOM 1502 C C . LYS A 1 191 ? 9.387 0.450 -31.031 1.00 81.88 191 LYS A C 1
ATOM 1504 O O . LYS A 1 191 ? 9.435 1.064 -29.965 1.00 81.88 191 LYS A O 1
ATOM 1509 N N . MET A 1 192 ? 10.304 -0.448 -31.382 1.00 80.38 192 MET A N 1
ATOM 1510 C CA . MET A 1 192 ? 11.489 -0.741 -30.578 1.00 80.38 192 MET A CA 1
ATOM 1511 C C . MET A 1 192 ? 12.368 0.502 -30.451 1.00 80.38 192 MET A C 1
ATOM 1513 O O . MET A 1 192 ? 12.741 0.873 -29.337 1.00 80.38 192 MET A O 1
ATOM 1517 N N . TYR A 1 193 ? 12.628 1.192 -31.566 1.00 75.25 193 TYR A N 1
ATOM 1518 C CA . TYR A 1 193 ? 13.397 2.435 -31.563 1.00 75.25 193 TYR A CA 1
ATOM 1519 C C . TYR A 1 193 ? 12.681 3.575 -30.836 1.00 75.25 193 TYR A C 1
ATOM 1521 O O . TYR A 1 193 ? 13.325 4.304 -30.087 1.00 75.25 193 TYR A O 1
ATOM 1529 N N . GLY A 1 194 ? 11.370 3.725 -31.041 1.00 72.62 194 GLY A N 1
ATOM 1530 C CA . GLY A 1 194 ? 10.598 4.843 -30.500 1.00 72.62 194 GLY A CA 1
ATOM 1531 C C . GLY A 1 194 ? 10.194 4.724 -29.029 1.00 72.62 194 GLY A C 1
ATOM 1532 O O . GLY A 1 194 ? 9.835 5.738 -28.442 1.00 72.62 194 GLY A O 1
ATOM 1533 N N . GLY A 1 195 ? 10.208 3.524 -28.432 1.00 74.88 195 GLY A N 1
ATOM 1534 C CA . GLY A 1 195 ? 9.687 3.335 -27.069 1.00 74.88 195 GLY A CA 1
ATOM 1535 C C . GLY A 1 195 ? 10.462 2.385 -26.157 1.00 74.88 195 GLY A C 1
ATOM 1536 O O . GLY A 1 195 ? 10.331 2.488 -24.942 1.00 74.88 195 GLY A O 1
ATOM 1537 N N . ILE A 1 196 ? 11.271 1.470 -26.697 1.00 79.88 196 ILE A N 1
ATOM 1538 C CA . ILE A 1 196 ? 11.961 0.443 -25.888 1.00 79.88 196 ILE A CA 1
ATOM 1539 C C . ILE A 1 196 ? 13.446 0.776 -25.728 1.00 79.88 196 ILE A C 1
ATOM 1541 O O . ILE A 1 196 ? 14.034 0.526 -24.673 1.00 79.88 196 ILE A O 1
ATOM 1545 N N . TRP A 1 197 ? 14.053 1.381 -26.750 1.00 77.44 197 TRP A N 1
ATOM 1546 C CA . TRP A 1 197 ? 15.494 1.619 -26.795 1.00 77.44 197 TRP A CA 1
ATOM 1547 C C . TRP A 1 197 ? 15.999 2.549 -25.692 1.00 77.44 197 TRP A C 1
ATOM 1549 O O . TRP A 1 197 ? 17.062 2.301 -25.129 1.00 77.44 197 TRP A O 1
ATOM 1559 N N . GLU A 1 198 ? 15.232 3.583 -25.339 1.00 78.56 198 GLU A N 1
ATOM 1560 C CA . GLU A 1 198 ? 15.580 4.496 -24.242 1.00 78.56 198 GLU A CA 1
ATOM 1561 C C . GLU A 1 198 ? 15.684 3.750 -22.904 1.00 78.56 198 GLU A C 1
ATOM 1563 O O . GLU A 1 198 ? 16.666 3.910 -22.176 1.00 78.56 198 GLU A O 1
ATOM 1568 N N . GLY A 1 199 ? 14.713 2.878 -22.612 1.00 80.88 199 GLY A N 1
ATOM 1569 C CA . GLY A 1 199 ? 14.700 2.054 -21.403 1.00 80.88 199 GLY A CA 1
ATOM 1570 C C . GLY A 1 199 ? 15.823 1.016 -21.388 1.00 80.88 199 GLY A C 1
ATOM 1571 O O . GLY A 1 199 ? 16.536 0.895 -20.392 1.00 80.88 199 GLY A O 1
ATOM 1572 N N . ALA A 1 200 ? 16.036 0.313 -22.506 1.00 81.00 200 ALA A N 1
ATOM 1573 C CA . ALA A 1 200 ? 17.127 -0.653 -22.648 1.00 81.00 200 ALA A CA 1
ATOM 1574 C C . ALA A 1 200 ? 18.504 0.014 -22.464 1.00 81.00 200 ALA A C 1
ATOM 1576 O O . ALA A 1 200 ? 19.374 -0.512 -21.766 1.00 81.00 200 ALA A O 1
ATOM 1577 N N . TYR A 1 201 ? 18.686 1.211 -23.029 1.00 77.44 201 TYR A N 1
ATOM 1578 C CA . TYR A 1 201 ? 19.925 1.969 -22.903 1.00 77.44 201 TYR A CA 1
ATOM 1579 C C . TYR A 1 201 ? 20.153 2.469 -21.478 1.00 77.44 201 TYR A C 1
ATOM 1581 O O . TYR A 1 201 ? 21.239 2.277 -20.933 1.00 77.44 201 TYR A O 1
ATOM 1589 N N . LEU A 1 202 ? 19.130 3.042 -20.838 1.00 79.69 202 LEU A N 1
ATOM 1590 C CA . LEU A 1 202 ? 19.213 3.464 -19.440 1.00 79.69 202 LEU A CA 1
ATOM 1591 C C . LEU A 1 202 ? 19.586 2.289 -18.530 1.00 79.69 202 LEU A C 1
ATOM 1593 O O . LEU A 1 202 ? 20.437 2.410 -17.652 1.00 79.69 202 LEU A O 1
ATOM 1597 N N . HIS A 1 203 ? 19.006 1.123 -18.790 1.00 79.62 203 HIS A N 1
ATOM 1598 C CA . HIS A 1 203 ? 19.318 -0.095 -18.065 1.00 79.62 203 HIS A CA 1
ATOM 1599 C C . HIS A 1 203 ? 20.764 -0.569 -18.306 1.00 79.62 203 HIS A C 1
ATOM 1601 O O . HIS A 1 203 ? 21.422 -1.067 -17.393 1.00 79.62 203 HIS A O 1
ATOM 1607 N N . ALA A 1 204 ? 21.289 -0.408 -19.526 1.00 78.25 204 ALA A N 1
ATOM 1608 C CA . ALA A 1 204 ? 22.687 -0.711 -19.843 1.00 78.25 204 ALA A CA 1
ATOM 1609 C C . ALA A 1 204 ? 23.645 0.233 -19.125 1.00 78.25 204 ALA A C 1
ATOM 1611 O O . ALA A 1 204 ? 24.616 -0.233 -18.536 1.00 78.25 204 ALA A O 1
ATOM 1612 N N . LEU A 1 205 ? 23.320 1.525 -19.100 1.00 75.75 205 LEU A N 1
ATOM 1613 C CA . LEU A 1 205 ? 24.051 2.537 -18.350 1.00 75.75 205 LEU A CA 1
ATOM 1614 C C . LEU A 1 205 ? 24.121 2.188 -16.855 1.00 75.75 205 LEU A C 1
ATOM 1616 O O . LEU A 1 205 ? 25.212 2.141 -16.293 1.00 75.75 205 LEU A O 1
ATOM 1620 N N . CYS A 1 206 ? 22.992 1.861 -16.220 1.00 77.50 206 CYS A N 1
ATOM 1621 C CA . CYS A 1 206 ? 22.938 1.538 -14.789 1.00 77.50 206 CYS A CA 1
ATOM 1622 C C . CYS A 1 206 ? 23.765 0.304 -14.378 1.00 77.50 206 CYS A C 1
ATOM 1624 O O . CYS A 1 206 ? 24.073 0.149 -13.200 1.00 77.50 206 CYS A O 1
ATOM 1626 N N . LYS A 1 207 ? 24.126 -0.575 -15.320 1.00 74.19 207 LYS A N 1
ATOM 1627 C CA . LYS A 1 207 ? 24.945 -1.771 -15.056 1.00 74.19 207 LYS A CA 1
ATOM 1628 C C . LYS A 1 207 ? 26.446 -1.533 -15.075 1.00 74.19 207 LYS A C 1
ATOM 1630 O O . LYS A 1 207 ? 27.205 -2.443 -14.738 1.00 74.19 207 LYS A O 1
ATOM 1635 N N . LEU A 1 208 ? 26.887 -0.369 -15.532 1.00 68.62 208 LEU A N 1
ATOM 1636 C CA . LEU A 1 208 ? 28.305 -0.130 -15.726 1.00 68.62 208 LEU A CA 1
ATOM 1637 C C . LEU A 1 208 ? 28.995 0.022 -14.369 1.00 68.62 208 LEU A C 1
ATOM 1639 O O . LEU A 1 208 ? 28.563 0.835 -13.551 1.00 68.62 208 LEU A O 1
ATOM 1643 N N . PRO A 1 209 ? 30.075 -0.731 -14.108 1.00 63.16 209 PRO A N 1
ATOM 1644 C CA . PRO A 1 209 ? 30.839 -0.547 -12.887 1.00 63.16 209 PRO A CA 1
ATOM 1645 C C . PRO A 1 209 ? 31.494 0.842 -12.887 1.00 63.16 209 PRO A C 1
ATOM 1647 O O . PRO A 1 209 ? 32.007 1.293 -13.911 1.00 63.16 209 PRO A O 1
ATOM 1650 N N . LYS A 1 210 ? 31.549 1.485 -11.711 1.00 60.47 210 LYS A N 1
ATOM 1651 C CA . LYS A 1 210 ? 32.145 2.823 -11.484 1.00 60.47 210 LYS A CA 1
ATOM 1652 C C . LYS A 1 210 ? 33.556 3.024 -12.056 1.00 60.47 210 LYS A C 1
ATOM 1654 O O . LYS A 1 210 ? 33.982 4.163 -12.213 1.00 60.47 210 LYS A O 1
ATOM 1659 N N . CYS A 1 211 ? 34.314 1.950 -12.275 1.00 51.91 211 CYS A N 1
ATOM 1660 C CA . CYS A 1 211 ? 35.717 2.012 -12.670 1.00 51.91 211 CYS A CA 1
ATOM 1661 C C . CYS A 1 211 ? 36.107 0.734 -13.429 1.00 51.91 211 CYS A C 1
ATOM 1663 O O . CYS A 1 211 ? 36.564 -0.239 -12.831 1.00 51.91 211 CYS A O 1
ATOM 1665 N N . SER A 1 212 ? 35.888 0.696 -14.741 1.00 51.53 212 SER A N 1
ATOM 1666 C CA . SER A 1 212 ? 36.449 -0.354 -15.599 1.00 51.53 212 SER A CA 1
ATOM 1667 C C . SER A 1 212 ? 36.885 0.227 -16.942 1.00 51.53 212 SER A C 1
ATOM 1669 O O . SER A 1 212 ? 36.381 1.266 -17.373 1.00 51.53 212 SER A O 1
ATOM 1671 N N . ALA A 1 213 ? 37.826 -0.451 -17.603 1.00 52.78 213 ALA A N 1
ATOM 1672 C CA . ALA A 1 213 ? 38.317 -0.089 -18.933 1.00 52.78 213 ALA A CA 1
ATOM 1673 C C . ALA A 1 213 ? 37.197 -0.029 -20.000 1.00 52.78 213 ALA A C 1
ATOM 1675 O O . ALA A 1 213 ? 37.354 0.673 -20.998 1.00 52.78 213 ALA A O 1
ATOM 1676 N N . ASP A 1 214 ? 36.043 -0.659 -19.739 1.00 51.03 214 ASP A N 1
ATOM 1677 C CA . ASP A 1 214 ? 34.851 -0.664 -20.602 1.00 51.03 214 ASP A CA 1
ATOM 1678 C C . ASP A 1 214 ? 34.188 0.727 -20.741 1.00 51.03 214 ASP A C 1
ATOM 1680 O O . ASP A 1 214 ? 33.384 0.956 -21.647 1.00 51.03 214 ASP A O 1
ATOM 1684 N N . GLN A 1 215 ? 34.550 1.709 -19.899 1.00 51.97 215 GLN A N 1
ATOM 1685 C CA . GLN A 1 215 ? 34.094 3.103 -20.038 1.00 51.97 215 GLN A CA 1
ATOM 1686 C C . GLN A 1 215 ? 34.584 3.780 -21.331 1.00 51.97 215 GLN A C 1
ATOM 1688 O O . GLN A 1 215 ? 33.915 4.685 -21.836 1.00 51.97 215 GLN A O 1
ATOM 1693 N N . ALA A 1 216 ? 35.740 3.382 -21.877 1.00 53.84 216 ALA A N 1
ATOM 1694 C CA . ALA A 1 216 ? 36.335 4.049 -23.038 1.00 53.84 216 ALA A CA 1
ATOM 1695 C C . ALA A 1 216 ? 35.519 3.851 -24.331 1.00 53.84 216 ALA A C 1
ATOM 1697 O O . ALA A 1 216 ? 35.434 4.776 -25.144 1.00 53.84 216 ALA A O 1
ATOM 1698 N N . ASP A 1 217 ? 34.872 2.694 -24.489 1.00 55.19 217 ASP A N 1
ATOM 1699 C CA . ASP A 1 217 ? 34.036 2.371 -25.654 1.00 55.19 217 ASP A CA 1
ATOM 1700 C C . ASP A 1 217 ? 32.629 2.987 -25.541 1.00 55.19 217 ASP A C 1
ATOM 1702 O O . ASP A 1 217 ? 32.039 3.435 -26.529 1.00 55.19 217 ASP A O 1
ATOM 1706 N N . LEU A 1 218 ? 32.102 3.129 -24.322 1.00 56.56 218 LEU A N 1
ATOM 1707 C CA . LEU A 1 218 ? 30.797 3.758 -24.093 1.00 56.56 218 LEU A CA 1
ATOM 1708 C C . LEU A 1 218 ? 30.842 5.286 -24.148 1.00 56.56 218 LEU A C 1
ATOM 1710 O O . LEU A 1 218 ? 29.903 5.893 -24.659 1.00 56.56 218 LEU A O 1
ATOM 1714 N N . ARG A 1 219 ? 31.956 5.919 -23.760 1.00 57.81 219 ARG A N 1
ATOM 1715 C CA . ARG A 1 219 ? 32.184 7.356 -24.015 1.00 57.81 219 ARG A CA 1
ATOM 1716 C C . ARG A 1 219 ? 32.179 7.701 -25.508 1.00 57.81 219 ARG A C 1
ATOM 1718 O O . ARG A 1 219 ? 31.863 8.828 -25.874 1.00 57.81 219 ARG A O 1
ATOM 1725 N N . GLN A 1 220 ? 32.507 6.746 -26.379 1.00 59.88 220 GLN A N 1
ATOM 1726 C CA . GLN A 1 220 ? 32.365 6.919 -27.831 1.00 59.88 220 GLN A CA 1
ATOM 1727 C C . GLN A 1 220 ? 30.916 6.725 -28.299 1.00 59.88 220 GLN A C 1
ATOM 1729 O O . GLN A 1 220 ? 30.546 7.202 -29.370 1.00 59.88 220 GLN A O 1
ATOM 1734 N N . THR A 1 221 ? 30.099 6.052 -27.486 1.00 63.56 221 THR A N 1
ATOM 1735 C CA . THR A 1 221 ? 28.716 5.682 -27.795 1.00 63.56 221 THR A CA 1
ATOM 1736 C C . THR A 1 221 ? 27.725 6.807 -27.494 1.00 63.56 221 THR A C 1
ATOM 1738 O O . THR A 1 221 ? 26.672 6.847 -28.125 1.00 63.56 221 THR A O 1
ATOM 1741 N N . PHE A 1 222 ? 28.037 7.753 -26.597 1.00 69.81 222 PHE A N 1
ATOM 1742 C CA . PHE A 1 222 ? 27.167 8.908 -26.354 1.00 69.81 222 PHE A CA 1
ATOM 1743 C C . PHE A 1 222 ? 27.907 10.237 -26.172 1.00 69.81 222 PHE A C 1
ATOM 1745 O O . PHE A 1 222 ? 29.049 10.294 -25.733 1.00 69.81 222 PHE A O 1
ATOM 1752 N N . LYS A 1 223 ? 27.227 11.336 -26.511 1.00 75.69 223 LYS A N 1
ATOM 1753 C CA . LYS A 1 223 ? 27.695 12.714 -26.325 1.00 75.69 223 LYS A CA 1
ATOM 1754 C C . LYS A 1 223 ? 26.696 13.479 -25.473 1.00 75.69 223 LYS A C 1
ATOM 1756 O O . LYS A 1 223 ? 25.522 13.549 -25.831 1.00 75.69 223 LYS A O 1
ATOM 1761 N N . ILE A 1 224 ? 27.163 14.078 -24.382 1.00 72.94 224 ILE A N 1
ATOM 1762 C CA . ILE A 1 224 ? 26.357 15.018 -23.599 1.00 72.94 224 ILE A CA 1
ATOM 1763 C C . ILE A 1 224 ? 26.202 16.304 -24.415 1.00 72.94 224 ILE A C 1
ATOM 1765 O O . ILE A 1 224 ? 27.188 16.850 -24.907 1.00 72.94 224 ILE A O 1
ATOM 1769 N N . ILE A 1 225 ? 24.962 16.750 -24.610 1.00 76.38 225 ILE A N 1
ATOM 1770 C CA . ILE A 1 225 ? 24.652 17.940 -25.411 1.00 76.38 225 ILE A CA 1
ATOM 1771 C C . ILE A 1 225 ? 24.518 19.156 -24.509 1.00 76.38 225 ILE A C 1
ATOM 1773 O O . ILE A 1 225 ? 25.206 20.155 -24.702 1.00 76.38 225 ILE A O 1
ATOM 1777 N N . SER A 1 226 ? 23.616 19.077 -23.536 1.00 72.50 226 SER A N 1
ATOM 1778 C CA . SER A 1 226 ? 23.323 20.187 -22.640 1.00 72.50 226 SER A CA 1
ATOM 1779 C C . SER A 1 226 ? 22.656 19.695 -21.357 1.00 72.50 226 SER A C 1
ATOM 1781 O O . SER A 1 226 ? 21.881 18.730 -21.398 1.00 72.50 226 SER A O 1
ATOM 1783 N N . PRO A 1 227 ? 22.909 20.369 -20.222 1.00 69.19 227 PRO A N 1
ATOM 1784 C CA . PRO A 1 227 ? 22.055 20.232 -19.055 1.00 69.19 227 PRO A CA 1
ATOM 1785 C C . PRO A 1 227 ? 20.651 20.736 -19.399 1.00 69.19 227 PRO A C 1
ATOM 1787 O O . PRO A 1 227 ? 20.460 21.637 -20.223 1.00 69.19 227 PRO A O 1
ATOM 1790 N N . SER A 1 228 ? 19.641 20.119 -18.812 1.00 61.53 228 SER A N 1
ATOM 1791 C CA . SER A 1 228 ? 18.244 20.523 -18.934 1.00 61.53 228 SER A CA 1
ATOM 1792 C C . SER A 1 228 ? 17.533 20.183 -17.628 1.00 61.53 228 SER A C 1
ATOM 1794 O O . SER A 1 228 ? 17.887 19.227 -16.948 1.00 61.53 228 SER A O 1
ATOM 1796 N N . THR A 1 229 ? 16.519 20.945 -17.248 1.00 59.69 229 THR A N 1
ATOM 1797 C CA . THR A 1 229 ? 15.694 20.579 -16.092 1.00 59.69 229 THR A CA 1
ATOM 1798 C C . THR A 1 229 ? 14.417 19.973 -16.626 1.00 59.69 229 THR A C 1
ATOM 1800 O O . THR A 1 229 ? 13.682 20.636 -17.360 1.00 59.69 229 THR A O 1
ATOM 1803 N N . LEU A 1 230 ? 14.157 18.710 -16.291 1.00 56.78 230 LEU A N 1
ATOM 1804 C CA . LEU A 1 230 ? 12.861 18.125 -16.584 1.00 56.78 230 LEU A CA 1
ATOM 1805 C C . LEU A 1 230 ? 11.948 18.508 -15.427 1.00 56.78 230 LEU A C 1
ATOM 1807 O O . LEU A 1 230 ? 12.099 18.008 -14.315 1.00 56.78 230 LEU A O 1
ATOM 1811 N N . MET A 1 231 ? 11.036 19.444 -15.689 1.00 49.38 231 MET A N 1
ATOM 1812 C CA . MET A 1 231 ? 10.013 19.834 -14.726 1.00 49.38 231 MET A CA 1
ATOM 1813 C C . MET A 1 231 ? 9.007 18.690 -14.589 1.00 49.38 231 MET A C 1
ATOM 1815 O O . MET A 1 231 ? 7.977 18.659 -15.261 1.00 49.38 231 MET A O 1
ATOM 1819 N N . ALA A 1 232 ? 9.314 17.722 -13.729 1.00 52.78 232 ALA A N 1
ATOM 1820 C CA . ALA A 1 232 ? 8.290 16.854 -13.180 1.00 52.78 232 ALA A CA 1
ATOM 1821 C C . ALA A 1 232 ? 7.486 17.693 -12.180 1.00 52.78 232 ALA A C 1
ATOM 1823 O O . ALA A 1 232 ? 8.067 18.425 -11.384 1.00 52.78 232 ALA A O 1
ATOM 1824 N N . LEU A 1 233 ? 6.156 17.592 -12.228 1.00 44.28 233 LEU A N 1
ATOM 1825 C CA . LEU A 1 233 ? 5.161 18.468 -11.582 1.00 44.28 233 LEU A CA 1
ATOM 1826 C C . LEU A 1 233 ? 5.405 18.856 -10.104 1.00 44.28 233 LEU A C 1
ATOM 1828 O O . LEU A 1 233 ? 4.702 19.737 -9.611 1.00 44.28 233 LEU A O 1
ATOM 1832 N N . ARG A 1 234 ? 6.340 18.219 -9.381 1.00 48.34 234 ARG A N 1
ATOM 1833 C CA . ARG A 1 234 ? 6.664 18.511 -7.973 1.00 48.34 234 ARG A CA 1
ATOM 1834 C C . ARG A 1 234 ? 8.142 18.382 -7.569 1.00 48.34 234 ARG A C 1
ATOM 1836 O O . ARG A 1 234 ? 8.441 18.660 -6.413 1.00 48.34 234 ARG A O 1
ATOM 1843 N N . HIS A 1 235 ? 9.049 17.984 -8.465 1.00 58.19 235 HIS A N 1
ATOM 1844 C CA . HIS A 1 235 ? 10.477 17.841 -8.150 1.00 58.19 235 HIS A CA 1
ATOM 1845 C C . HIS A 1 235 ? 11.332 18.223 -9.359 1.00 58.19 235 HIS A C 1
ATOM 1847 O O . HIS A 1 235 ? 11.142 17.681 -10.449 1.00 58.19 235 HIS A O 1
ATOM 1853 N N . ASP A 1 236 ? 12.301 19.113 -9.146 1.00 65.81 236 ASP A N 1
ATOM 1854 C CA . ASP A 1 236 ? 13.294 19.454 -10.161 1.00 65.81 236 ASP A CA 1
ATOM 1855 C C . ASP A 1 236 ? 14.328 18.328 -10.238 1.00 65.81 236 ASP A C 1
ATOM 1857 O O . ASP A 1 236 ? 15.263 18.250 -9.439 1.00 65.81 236 ASP A O 1
ATOM 1861 N N . ILE A 1 237 ? 14.140 17.420 -11.195 1.00 72.44 237 ILE A N 1
ATOM 1862 C CA . ILE A 1 237 ? 15.159 16.428 -11.529 1.00 72.44 237 ILE A CA 1
ATOM 1863 C C . ILE A 1 237 ? 16.075 17.061 -12.572 1.00 72.44 237 ILE A C 1
ATOM 1865 O O . ILE A 1 237 ? 15.675 17.323 -13.711 1.00 72.44 237 ILE A O 1
ATOM 1869 N N . GLU A 1 238 ? 17.327 17.298 -12.183 1.00 79.50 238 GLU A N 1
ATOM 1870 C CA . GLU A 1 238 ? 18.373 17.670 -13.132 1.00 79.50 238 GLU A CA 1
ATOM 1871 C C . GLU A 1 238 ? 18.603 16.504 -14.096 1.00 79.50 238 GLU A C 1
ATOM 1873 O O . GLU A 1 238 ? 18.962 15.393 -13.688 1.00 79.50 238 GLU A O 1
ATOM 1878 N N . VAL A 1 239 ? 18.400 16.756 -15.386 1.00 82.50 239 VAL A N 1
ATOM 1879 C CA . VAL A 1 239 ? 18.639 15.790 -16.456 1.00 82.50 239 VAL A CA 1
ATOM 1880 C C . VAL A 1 239 ? 19.660 16.350 -17.438 1.00 82.50 239 VAL A C 1
ATOM 1882 O O . VAL A 1 239 ? 19.882 17.553 -17.547 1.00 82.50 239 VAL A O 1
ATOM 1885 N N . TYR A 1 240 ? 20.295 15.478 -18.201 1.00 81.25 240 TYR A N 1
ATOM 1886 C CA . TYR A 1 240 ? 21.115 15.894 -19.329 1.00 81.25 240 TYR A CA 1
ATOM 1887 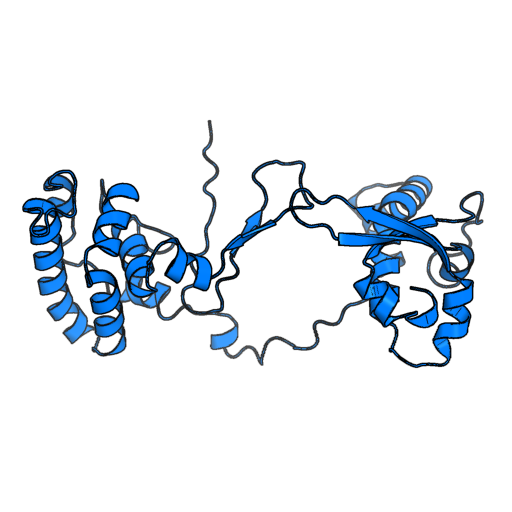C C . TYR A 1 240 ? 20.548 15.279 -20.591 1.00 81.25 240 TYR A C 1
ATOM 1889 O O . TYR A 1 240 ? 20.170 14.106 -20.618 1.00 81.25 240 TYR A O 1
ATOM 1897 N N . SER A 1 241 ? 20.510 16.084 -21.646 1.00 83.00 241 SER A N 1
ATOM 1898 C CA . SER A 1 241 ? 20.224 15.593 -22.986 1.00 83.00 241 SER A CA 1
ATOM 1899 C C . SER A 1 241 ? 21.482 14.920 -23.519 1.00 83.00 241 SER A C 1
ATOM 1901 O O . SER A 1 241 ? 22.517 15.576 -23.678 1.00 83.00 241 SER A O 1
ATOM 1903 N N . ILE A 1 242 ? 21.407 13.620 -23.792 1.00 81.94 242 ILE A N 1
ATOM 1904 C CA . ILE A 1 242 ? 22.503 12.864 -24.395 1.00 81.94 242 ILE A CA 1
ATOM 1905 C C . ILE A 1 242 ? 22.121 12.410 -25.800 1.00 81.94 242 ILE A C 1
ATOM 1907 O O . ILE A 1 242 ? 20.970 12.076 -26.075 1.00 81.94 242 ILE A O 1
ATOM 1911 N N . LYS A 1 243 ? 23.109 12.396 -26.691 1.00 82.88 243 LYS A N 1
ATOM 1912 C CA . LYS A 1 243 ? 23.020 11.838 -28.038 1.00 82.88 243 LYS A CA 1
ATOM 1913 C C . LYS A 1 243 ? 23.737 10.504 -28.072 1.00 82.88 243 LYS A C 1
ATOM 1915 O O . LYS A 1 243 ? 24.943 10.489 -27.862 1.00 82.88 243 LYS A O 1
ATOM 1920 N N . VAL A 1 244 ? 23.037 9.429 -28.390 1.00 76.19 244 VAL A N 1
ATOM 1921 C CA . VAL A 1 244 ? 23.576 8.069 -28.465 1.00 76.19 244 VAL A CA 1
ATOM 1922 C C . VAL A 1 244 ? 23.739 7.657 -29.928 1.00 76.19 244 VAL A C 1
ATOM 1924 O O . VAL A 1 244 ? 22.816 7.830 -30.722 1.00 76.19 244 VAL A O 1
ATOM 1927 N N . ASP A 1 245 ? 24.900 7.117 -30.303 1.00 71.06 245 ASP A N 1
ATOM 1928 C CA . ASP A 1 245 ? 25.122 6.527 -31.627 1.00 71.06 245 ASP A CA 1
ATOM 1929 C C . ASP A 1 245 ? 24.563 5.098 -31.659 1.00 71.06 245 ASP A C 1
ATOM 1931 O O . ASP A 1 245 ? 25.111 4.169 -31.060 1.00 71.06 245 ASP A O 1
ATOM 1935 N N . CYS A 1 246 ? 23.457 4.912 -32.384 1.00 63.34 246 CYS A N 1
ATOM 1936 C CA . CYS A 1 246 ? 22.761 3.629 -32.474 1.00 63.34 246 CYS A CA 1
ATOM 1937 C C . CYS A 1 246 ? 23.618 2.517 -33.107 1.00 63.34 246 CYS A C 1
ATOM 1939 O O . CYS A 1 246 ? 23.338 1.335 -32.905 1.00 63.34 246 CYS A O 1
ATOM 1941 N N . ARG A 1 247 ? 24.685 2.860 -33.846 1.00 60.88 247 ARG A N 1
ATOM 1942 C CA . ARG A 1 247 ? 25.552 1.885 -34.533 1.00 60.88 247 ARG A CA 1
ATOM 1943 C C . ARG A 1 247 ? 26.421 1.079 -33.573 1.00 60.88 247 ARG A C 1
ATOM 1945 O O . ARG A 1 247 ? 26.813 -0.037 -33.905 1.00 60.88 247 ARG A O 1
ATOM 1952 N N . CYS A 1 248 ? 26.695 1.614 -32.386 1.00 53.78 248 CYS A N 1
ATOM 1953 C CA . CYS A 1 248 ? 27.463 0.930 -31.347 1.00 53.78 248 CYS A CA 1
ATOM 1954 C C . CYS A 1 248 ? 26.661 -0.188 -30.657 1.00 53.78 248 CYS A C 1
ATOM 1956 O O . CYS A 1 248 ? 27.249 -1.061 -30.029 1.00 53.78 248 CYS A O 1
ATOM 1958 N N . LEU A 1 249 ? 25.330 -0.190 -30.794 1.00 54.16 249 LEU A N 1
ATOM 1959 C CA . LEU A 1 249 ? 24.431 -1.069 -30.037 1.00 54.16 249 LEU A CA 1
ATOM 1960 C C . LEU A 1 249 ? 23.945 -2.295 -30.834 1.00 54.16 249 LEU A C 1
ATOM 1962 O O . LEU A 1 249 ? 23.424 -3.238 -30.248 1.00 54.16 249 LEU A O 1
ATOM 1966 N N . GLY A 1 250 ? 24.114 -2.300 -32.162 1.00 46.78 250 GLY A N 1
ATOM 1967 C CA . GLY A 1 250 ? 23.401 -3.211 -33.068 1.00 46.78 250 GLY A CA 1
ATOM 1968 C C . GLY A 1 250 ? 24.152 -4.439 -33.593 1.00 46.78 250 GLY A C 1
ATOM 1969 O O . GLY A 1 250 ? 23.601 -5.135 -34.436 1.00 46.78 250 GLY A O 1
ATOM 1970 N N . ARG A 1 251 ? 25.387 -4.749 -33.167 1.00 47.06 251 ARG A N 1
ATOM 1971 C CA . ARG A 1 251 ? 26.097 -5.906 -33.764 1.00 47.06 251 ARG A CA 1
ATOM 1972 C C . ARG A 1 251 ? 25.585 -7.280 -33.322 1.00 47.06 251 ARG A C 1
ATOM 1974 O O . ARG A 1 251 ? 25.822 -8.236 -34.051 1.00 47.06 251 ARG A O 1
ATOM 1981 N N . ASN A 1 252 ? 24.875 -7.382 -32.195 1.00 41.38 252 ASN A N 1
ATOM 1982 C CA . ASN A 1 252 ? 24.545 -8.685 -31.598 1.00 41.38 252 ASN A CA 1
ATOM 1983 C C . ASN A 1 252 ? 23.040 -8.992 -31.450 1.00 41.38 252 ASN A C 1
ATOM 1985 O O . ASN A 1 252 ? 22.721 -10.119 -31.090 1.00 41.38 252 ASN A O 1
ATOM 1989 N N . THR A 1 253 ? 22.117 -8.053 -31.701 1.00 44.53 253 THR A N 1
ATOM 1990 C CA . THR A 1 253 ? 20.700 -8.210 -31.281 1.00 44.53 253 THR A CA 1
ATOM 1991 C C . THR A 1 253 ? 19.642 -8.090 -32.377 1.00 44.53 253 THR A C 1
ATOM 1993 O O . THR A 1 253 ? 18.553 -8.615 -32.190 1.00 44.53 253 THR A O 1
ATOM 1996 N N . LEU A 1 254 ? 19.918 -7.478 -33.529 1.00 44.91 254 LEU A N 1
ATOM 1997 C CA . LEU A 1 254 ? 18.984 -7.459 -34.664 1.00 44.91 254 LEU A CA 1
ATOM 1998 C C . LEU A 1 254 ? 19.756 -7.826 -35.929 1.00 44.91 254 LEU A C 1
ATOM 2000 O O . LEU A 1 254 ? 20.481 -7.007 -36.487 1.00 44.91 254 LEU A O 1
ATOM 2004 N N . GLY A 1 255 ? 19.669 -9.094 -36.333 1.00 43.53 255 GLY A N 1
ATOM 2005 C CA . GLY A 1 255 ? 20.383 -9.605 -37.502 1.00 43.53 255 GLY A CA 1
ATOM 2006 C C . GLY A 1 255 ? 20.105 -8.767 -38.750 1.00 43.53 255 GLY A C 1
ATOM 2007 O O . GLY A 1 255 ? 18.956 -8.437 -38.999 1.00 43.53 255 GLY A O 1
ATOM 2008 N N . ASN A 1 256 ? 21.165 -8.437 -39.500 1.00 40.78 256 ASN A N 1
ATOM 2009 C CA . ASN A 1 256 ? 21.242 -7.879 -40.865 1.00 40.78 256 ASN A CA 1
ATOM 2010 C C . ASN A 1 256 ? 20.192 -6.847 -41.342 1.00 40.78 256 ASN A C 1
ATOM 2012 O O . ASN A 1 256 ? 20.180 -6.524 -42.532 1.00 40.78 256 ASN A O 1
ATOM 2016 N N . ALA A 1 257 ? 19.366 -6.278 -40.465 1.00 42.16 257 ALA A N 1
ATOM 2017 C CA . ALA A 1 257 ? 18.536 -5.133 -40.779 1.00 42.16 257 ALA A CA 1
ATOM 2018 C C . ALA A 1 257 ? 19.489 -3.993 -41.132 1.00 42.16 257 ALA A C 1
ATOM 2020 O O . ALA A 1 257 ? 20.344 -3.588 -40.338 1.00 42.16 257 ALA A O 1
ATOM 2021 N N . THR A 1 258 ? 19.427 -3.545 -42.381 1.00 41.19 258 THR A N 1
ATOM 2022 C CA . THR A 1 258 ? 20.307 -2.493 -42.872 1.00 41.19 258 THR A CA 1
ATOM 2023 C C . THR A 1 258 ? 20.020 -1.240 -42.041 1.00 41.19 258 THR A C 1
ATOM 2025 O O . THR A 1 258 ? 18.859 -0.839 -41.966 1.00 41.19 258 THR A O 1
ATOM 2028 N N . PRO A 1 259 ? 21.025 -0.606 -41.405 1.00 44.97 259 PRO A N 1
ATOM 2029 C CA . PRO A 1 259 ? 20.828 0.612 -40.624 1.00 44.97 259 PRO A CA 1
ATOM 2030 C C . PRO A 1 259 ? 20.602 1.793 -41.579 1.00 44.97 259 PRO A C 1
ATOM 2032 O O . PRO A 1 259 ? 21.462 2.651 -41.779 1.00 44.97 259 PRO A O 1
ATOM 2035 N N . GLY A 1 260 ? 19.448 1.802 -42.237 1.00 46.34 260 GLY A N 1
ATOM 2036 C CA . GLY A 1 260 ? 18.949 2.915 -43.019 1.00 46.34 260 GLY A CA 1
ATOM 2037 C C . GLY A 1 260 ? 18.259 3.906 -42.087 1.00 46.34 260 GLY A C 1
ATOM 2038 O O . GLY A 1 260 ? 17.200 3.615 -41.555 1.00 46.34 260 GLY A O 1
ATOM 2039 N N . GLN A 1 261 ? 18.863 5.086 -41.932 1.00 49.47 261 GLN A N 1
ATOM 2040 C CA . GLN A 1 261 ? 18.289 6.346 -41.417 1.00 49.47 261 GLN A CA 1
ATOM 2041 C C . GLN A 1 261 ? 18.387 6.709 -39.921 1.00 49.47 261 GLN A C 1
ATOM 2043 O O . GLN A 1 261 ? 18.389 7.908 -39.640 1.00 49.47 261 GLN A O 1
ATOM 2048 N N . LEU A 1 262 ? 18.587 5.803 -38.959 1.00 53.69 262 LEU A N 1
ATOM 2049 C CA . LEU A 1 262 ? 18.668 6.204 -37.535 1.00 53.69 262 LEU A CA 1
ATOM 2050 C C . LEU A 1 262 ? 20.119 6.385 -37.057 1.00 53.69 262 LEU A C 1
ATOM 2052 O O . LEU A 1 262 ? 20.727 5.502 -36.460 1.00 53.69 262 LEU A O 1
ATOM 2056 N N . SER A 1 263 ? 20.693 7.554 -37.357 1.00 60.12 263 SER A N 1
ATOM 2057 C CA . SER A 1 263 ? 22.096 7.883 -37.039 1.00 60.12 263 SER A CA 1
ATOM 2058 C C . SER A 1 263 ? 22.352 8.263 -35.575 1.00 60.12 263 SER A C 1
ATOM 2060 O O . SER A 1 263 ? 23.501 8.213 -35.137 1.00 60.12 263 SER A O 1
ATOM 2062 N N . ALA A 1 264 ? 21.317 8.655 -34.822 1.00 68.56 264 ALA A N 1
ATOM 2063 C CA . ALA A 1 264 ? 21.434 8.962 -33.402 1.00 68.56 264 ALA A CA 1
ATOM 2064 C C . ALA A 1 264 ? 20.083 8.995 -32.677 1.00 68.56 264 ALA A C 1
ATOM 2066 O O . ALA A 1 264 ? 19.102 9.492 -33.228 1.00 68.56 264 ALA A O 1
ATOM 2067 N N . LEU A 1 265 ? 20.080 8.548 -31.421 1.00 73.56 265 LEU A N 1
ATOM 2068 C CA . LEU A 1 265 ? 18.973 8.684 -30.474 1.00 73.56 265 LEU A CA 1
ATOM 2069 C C . LEU A 1 265 ? 19.265 9.834 -29.504 1.00 73.56 265 LEU A C 1
ATOM 2071 O O . LEU A 1 265 ? 20.411 10.025 -29.100 1.00 73.56 265 LEU A O 1
ATOM 2075 N N . TYR A 1 266 ? 18.240 10.593 -29.130 1.00 79.62 266 TYR A N 1
ATOM 2076 C CA . TYR A 1 266 ? 18.338 11.650 -28.127 1.00 79.62 266 TYR A CA 1
ATOM 2077 C C . TYR A 1 266 ? 17.497 11.241 -26.926 1.00 79.62 266 TYR A C 1
ATOM 2079 O O . TYR A 1 266 ? 16.330 10.921 -27.105 1.00 79.62 266 TYR A O 1
ATOM 2087 N N . MET A 1 267 ? 18.074 11.253 -25.728 1.00 81.50 267 MET A N 1
ATOM 2088 C CA . MET A 1 267 ? 17.349 10.900 -24.506 1.00 81.50 267 MET A CA 1
ATOM 2089 C C . MET A 1 26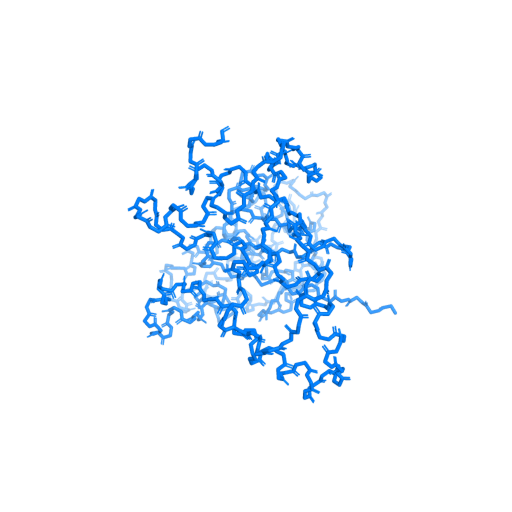7 ? 17.754 11.800 -23.340 1.00 81.50 267 MET A C 1
ATOM 2091 O O . MET A 1 267 ? 18.865 12.339 -23.306 1.00 81.50 267 MET A O 1
ATOM 2095 N N . HIS A 1 268 ? 16.854 11.940 -22.370 1.00 83.75 268 HIS A N 1
ATOM 2096 C CA . HIS A 1 268 ? 17.115 12.651 -21.124 1.00 83.75 268 HIS A CA 1
ATOM 2097 C C . HIS A 1 268 ? 17.525 11.658 -20.040 1.00 83.75 268 HIS A C 1
ATOM 2099 O O . HIS A 1 268 ? 16.775 10.739 -19.719 1.00 83.75 268 HIS A O 1
ATOM 2105 N N . VAL A 1 269 ? 18.713 11.843 -19.467 1.00 82.38 269 VAL A N 1
ATOM 2106 C CA . VAL A 1 269 ? 19.228 10.978 -18.398 1.00 82.38 269 VAL A CA 1
ATOM 2107 C C . VAL A 1 269 ? 19.378 11.785 -17.111 1.00 82.38 269 VAL A C 1
ATOM 2109 O O . VAL A 1 269 ? 19.992 12.854 -17.145 1.00 82.38 269 VAL A O 1
ATOM 2112 N N . PRO A 1 270 ? 18.857 11.299 -15.969 1.00 85.31 270 PRO A N 1
ATOM 2113 C CA . PRO A 1 270 ? 19.072 11.925 -14.671 1.00 85.31 270 PRO A CA 1
ATOM 2114 C C . PRO A 1 270 ? 20.555 12.137 -14.362 1.00 85.31 270 PRO A C 1
ATOM 2116 O O . PRO A 1 270 ? 21.371 11.222 -14.513 1.00 85.31 270 PRO A O 1
ATOM 2119 N N . LYS A 1 271 ? 20.895 13.322 -13.846 1.00 84.12 271 LYS A N 1
ATOM 2120 C CA . LYS A 1 271 ? 22.258 13.681 -13.439 1.00 84.12 271 LYS A CA 1
ATOM 2121 C C . LYS A 1 271 ? 22.887 12.631 -12.537 1.00 84.12 271 LYS A C 1
ATOM 2123 O O . LYS A 1 271 ? 24.031 12.268 -12.754 1.00 84.12 271 LYS A O 1
ATOM 2128 N N . VAL A 1 272 ? 22.134 12.099 -11.573 1.00 83.56 272 VAL A N 1
ATOM 2129 C CA . VAL A 1 272 ? 22.631 11.089 -10.624 1.00 83.56 272 VAL A CA 1
ATOM 2130 C C . VAL A 1 272 ? 23.174 9.833 -11.318 1.00 83.56 272 VAL A C 1
ATOM 2132 O O . VAL A 1 272 ? 24.172 9.271 -10.872 1.00 83.56 272 VAL A O 1
ATOM 2135 N N . ILE A 1 273 ? 22.569 9.425 -12.439 1.00 81.31 273 ILE A N 1
ATOM 2136 C CA . ILE A 1 273 ? 23.018 8.274 -13.232 1.00 81.31 273 ILE A CA 1
ATOM 2137 C C . ILE A 1 273 ? 24.288 8.643 -14.003 1.00 81.31 273 ILE A C 1
ATOM 2139 O O . ILE A 1 273 ? 25.261 7.892 -13.993 1.00 81.31 273 ILE A O 1
ATOM 2143 N N . LEU A 1 274 ? 24.332 9.829 -14.613 1.00 79.56 274 LEU A N 1
ATOM 2144 C CA . LEU A 1 274 ? 25.521 10.276 -15.342 1.00 79.56 274 LEU A CA 1
ATOM 2145 C C . LEU A 1 274 ? 26.709 10.544 -14.416 1.00 79.56 274 LEU A C 1
ATOM 2147 O O . LEU A 1 274 ? 27.817 10.136 -14.739 1.00 79.56 274 LEU A O 1
ATOM 2151 N N . SER A 1 275 ? 26.497 11.129 -13.237 1.00 82.50 275 SER A N 1
ATOM 2152 C CA . SER A 1 275 ? 27.539 11.311 -12.220 1.00 82.50 275 SER A CA 1
ATOM 2153 C C . SER A 1 275 ? 28.117 9.980 -11.735 1.00 82.50 275 SER A C 1
ATOM 2155 O O . SER A 1 275 ? 29.251 9.940 -11.270 1.00 82.50 275 SER A O 1
ATOM 2157 N N . HIS A 1 276 ? 27.358 8.884 -11.824 1.00 79.94 276 HIS A N 1
ATOM 2158 C CA . HIS A 1 276 ? 27.856 7.556 -11.478 1.00 79.94 276 HIS A CA 1
ATOM 2159 C C . HIS A 1 276 ? 28.780 6.976 -12.557 1.00 79.94 276 HIS A C 1
ATOM 2161 O O . HIS A 1 276 ? 29.768 6.322 -12.232 1.00 79.94 276 HIS A O 1
ATOM 2167 N N . ILE A 1 277 ? 28.449 7.199 -13.830 1.00 72.81 277 ILE A N 1
ATOM 2168 C CA . ILE A 1 277 ? 29.064 6.506 -14.974 1.00 72.81 277 ILE A CA 1
ATOM 2169 C C . ILE A 1 277 ? 30.151 7.352 -15.643 1.00 72.81 277 ILE A C 1
ATOM 2171 O O . ILE A 1 277 ? 31.100 6.801 -16.194 1.00 72.81 277 ILE A O 1
ATOM 2175 N N . ALA A 1 278 ? 30.006 8.673 -15.611 1.00 71.56 278 ALA A N 1
ATOM 2176 C CA . ALA A 1 278 ? 30.873 9.648 -16.262 1.00 71.56 278 ALA A CA 1
ATOM 2177 C C . ALA A 1 278 ? 30.981 10.935 -15.409 1.00 71.56 278 ALA A C 1
ATOM 2179 O O . ALA A 1 278 ? 30.592 12.012 -15.870 1.00 71.56 278 ALA A O 1
ATOM 2180 N N . PRO A 1 279 ? 31.470 10.846 -14.151 1.00 72.19 279 PRO A N 1
ATOM 2181 C CA . PRO A 1 279 ? 31.560 11.988 -13.232 1.00 72.19 279 PRO A CA 1
ATOM 2182 C C . PRO A 1 279 ? 32.377 13.160 -13.787 1.00 72.19 279 PRO A C 1
ATOM 2184 O O . PRO A 1 279 ? 32.157 14.296 -13.398 1.00 72.19 279 PRO A O 1
ATOM 2187 N N . GLU A 1 280 ? 33.319 12.898 -14.688 1.00 69.00 280 GLU A N 1
ATOM 2188 C CA . GLU A 1 280 ? 34.158 13.908 -15.334 1.00 69.00 280 GLU A CA 1
ATOM 2189 C C . GLU A 1 280 ? 33.453 14.735 -16.423 1.00 69.00 280 GLU A C 1
ATOM 2191 O O . GLU A 1 280 ? 34.006 15.740 -16.869 1.00 69.00 280 GLU A O 1
ATOM 2196 N N . VAL A 1 281 ? 32.277 14.301 -16.890 1.00 65.88 281 VAL A N 1
ATOM 2197 C CA . VAL A 1 281 ? 31.531 14.938 -17.995 1.00 65.88 281 VAL A CA 1
ATOM 2198 C C . VAL A 1 281 ? 30.316 15.731 -17.484 1.00 65.88 281 VAL A C 1
ATOM 2200 O O . VAL A 1 281 ? 29.679 16.448 -18.256 1.00 65.88 281 VAL A O 1
ATOM 2203 N N . VAL A 1 282 ? 29.988 15.600 -16.195 1.00 64.19 282 VAL A N 1
ATOM 2204 C CA . VAL A 1 282 ? 28.802 16.166 -15.526 1.00 64.19 282 VAL A CA 1
ATOM 2205 C C . VAL A 1 282 ? 29.186 17.330 -14.632 1.00 64.19 282 VAL A C 1
ATOM 2207 O O . VAL A 1 282 ? 28.459 18.349 -14.696 1.00 64.19 282 VAL A O 1
#